Protein 9F5V (pdb70)

Sequence (329 aa):
QKVTFKEETYQLEGKALKVGDKAPDVKLVNGDLQEVNLLKQGVRFQVVSALPSLTGSVCLLQAKHFNEQTGKLPSVSFSVISMDLPFSQGQICGAEGIKDLRILSDFRYKAFGENYGVLLGKGSLQGLLARSVFVLDDKGVVIYKEIVQNILEEPNYEALLKVLKQKVTFKEETYQLEGKALKVGDKAPDVKLVNGDLQEVNLLKQGVRFQVVSALPSLTGSVCLLQAKHFNEQTGKLPSVSFSVISMDLPFSQGQICGAEGIKDLRILSDFRYKAFGENYGVLLGKGSLQGLLARSVFVLDDKGVVIYKEIVQNILEEPNYEALLKVL

Radius of gyration: 20.88 Å; Cα contacts (8 Å, |Δi|>4): 769; chains: 2; bounding box: 43×35×67 Å

Structure (mmCIF, N/CA/C/O backbone):
data_9F5V
#
_entry.id   9F5V
#
_cell.length_a   40.530
_cell.length_b   68.630
_cell.length_c   64.380
_cell.angle_alpha   90.00
_cell.angle_beta   98.96
_cell.angle_gamma   90.00
#
_symmetry.space_group_name_H-M   'P 1 21 1'
#
loop_
_entity.id
_entity.type
_entity.pdbx_description
1 polymer 'Thiol peroxidase'
2 water water
#
loop_
_atom_site.group_PDB
_atom_site.id
_atom_site.type_symbol
_atom_site.label_atom_id
_atom_site.label_alt_id
_atom_site.label_comp_id
_atom_site.label_asym_id
_atom_site.label_entity_id
_atom_site.label_seq_id
_atom_site.pdbx_PDB_ins_code
_atom_site.Cartn_x
_atom_site.Cartn_y
_atom_site.Cartn_z
_atom_site.occupancy
_atom_site.B_iso_or_equiv
_atom_site.auth_seq_id
_atom_site.auth_comp_id
_atom_site.auth_asym_id
_atom_site.auth_atom_id
_atom_site.pdbx_PDB_model_num
ATOM 1 N N . GLN A 1 24 ? 1.049 -11.185 7.439 1.00 66.13 2 GLN A N 1
ATOM 2 C CA . GLN A 1 24 ? 0.794 -9.719 7.284 1.00 65.55 2 GLN A CA 1
ATOM 3 C C . GLN A 1 24 ? 0.325 -9.433 5.853 1.00 64.56 2 GLN A C 1
ATOM 4 O O . GLN A 1 24 ? 0.949 -9.960 4.906 1.00 68.60 2 GLN A O 1
ATOM 10 N N . LYS A 1 25 ? -0.723 -8.615 5.715 1.00 57.58 3 LYS A N 1
ATOM 11 C CA . LYS A 1 25 ? -1.275 -8.165 4.410 1.00 55.68 3 LYS A CA 1
ATOM 12 C C . LYS A 1 25 ? -1.259 -6.632 4.368 1.00 50.04 3 LYS A C 1
ATOM 13 O O . LYS A 1 25 ? -1.811 -6.011 5.295 1.00 59.61 3 LYS A O 1
ATOM 19 N N . VAL A 1 26 ? -0.631 -6.066 3.331 1.00 39.17 4 VAL A N 1
ATOM 20 C CA . VAL A 1 26 ? -0.449 -4.599 3.107 1.00 36.52 4 VAL A CA 1
ATOM 21 C C . VAL A 1 26 ? -1.618 -4.097 2.253 1.00 34.91 4 VAL A C 1
ATOM 22 O O . VAL A 1 26 ? -2.025 -4.825 1.330 1.00 34.78 4 VAL A O 1
ATOM 26 N N . THR A 1 27 ? -2.129 -2.896 2.535 1.00 33.80 5 THR A N 1
ATOM 27 C CA . THR A 1 27 ? -3.266 -2.295 1.791 1.00 37.51 5 THR A CA 1
ATOM 28 C C . THR A 1 27 ? -2.787 -1.088 0.983 1.00 34.55 5 THR A C 1
ATOM 29 O O . THR A 1 27 ? -1.901 -0.352 1.454 1.00 33.35 5 THR A O 1
ATOM 33 N N . PHE A 1 28 ? -3.365 -0.921 -0.202 1.00 34.58 6 PHE A N 1
ATOM 34 C CA . PHE A 1 28 ? -3.212 0.264 -1.076 1.00 34.65 6 PHE A CA 1
ATOM 35 C C . PHE A 1 28 ? -4.598 0.606 -1.624 1.00 33.74 6 PHE A C 1
ATOM 36 O O . PHE A 1 28 ? -5.049 -0.076 -2.564 1.00 32.92 6 PHE A O 1
ATOM 44 N N . LYS A 1 29 ? -5.265 1.590 -1.012 1.00 35.46 7 LYS A N 1
ATOM 45 C CA . LYS A 1 29 ? -6.666 1.974 -1.327 1.00 37.89 7 LYS A CA 1
ATOM 46 C C . LYS A 1 29 ? -7.546 0.722 -1.190 1.00 36.34 7 LYS A C 1
ATOM 47 O O . LYS A 1 29 ? -7.581 0.163 -0.084 1.00 35.71 7 LYS A O 1
ATOM 53 N N . GLU A 1 30 ? -8.194 0.265 -2.268 1.00 35.76 8 GLU A N 1
ATOM 54 C CA . GLU A 1 30 ? -9.159 -0.868 -2.231 1.00 37.55 8 GLU A CA 1
ATOM 55 C C . GLU A 1 30 ? -8.426 -2.211 -2.361 1.00 37.24 8 GLU A C 1
ATOM 56 O O . GLU A 1 30 ? -9.089 -3.253 -2.196 1.00 39.03 8 GLU A O 1
ATOM 62 N N . GLU A 1 31 ? -7.122 -2.198 -2.647 1.00 36.45 9 GLU A N 1
ATOM 63 C CA . GLU A 1 31 ? -6.328 -3.435 -2.864 1.00 36.67 9 GLU A CA 1
ATOM 64 C C . GLU A 1 31 ? -5.709 -3.898 -1.544 1.00 36.22 9 GLU A C 1
ATOM 65 O O . GLU A 1 31 ? -5.206 -3.048 -0.789 1.00 36.88 9 GLU A O 1
ATOM 71 N N . THR A 1 32 ? -5.756 -5.206 -1.293 1.00 37.50 10 THR A N 1
ATOM 72 C CA . THR A 1 32 ? -5.004 -5.895 -0.216 1.00 37.75 10 THR A CA 1
ATOM 73 C C . THR A 1 32 ? -3.978 -6.814 -0.877 1.00 35.20 10 THR A C 1
ATOM 74 O O . THR A 1 32 ? -4.349 -7.511 -1.844 1.00 35.46 10 THR A O 1
ATOM 78 N N . TYR A 1 33 ? -2.744 -6.796 -0.371 1.00 32.09 11 TYR A N 1
ATOM 79 C CA . TYR A 1 33 ? -1.588 -7.541 -0.925 1.00 32.77 11 TYR A CA 1
ATOM 80 C C . TYR A 1 33 ? -1.119 -8.601 0.068 1.00 33.14 11 TYR A C 1
ATOM 81 O O . TYR A 1 33 ? -0.953 -8.290 1.261 1.00 33.93 11 TYR A O 1
ATOM 90 N N . GLN A 1 34 ? -0.944 -9.821 -0.441 1.00 36.42 12 GLN A N 1
ATOM 91 C CA . GLN A 1 34 ? -0.053 -10.864 0.126 1.00 37.82 12 GLN A CA 1
ATOM 92 C C . GLN A 1 34 ? 1.393 -10.385 -0.056 1.00 36.94 12 GLN A C 1
ATOM 93 O O . GLN A 1 34 ? 1.688 -9.800 -1.121 1.00 36.66 12 GLN A O 1
ATOM 99 N N . LEU A 1 35 ? 2.261 -10.607 0.932 1.00 35.39 13 LEU A N 1
ATOM 100 C CA . LEU A 1 35 ? 3.728 -10.423 0.770 1.00 36.55 13 LEU A CA 1
ATOM 101 C C . LEU A 1 35 ? 4.324 -11.750 0.296 1.00 36.16 13 LEU A C 1
ATOM 102 O O . LEU A 1 35 ? 3.982 -12.788 0.881 1.00 38.91 13 LEU A O 1
ATOM 107 N N . GLU A 1 36 ? 5.158 -11.705 -0.743 1.00 36.76 14 GLU A N 1
ATOM 108 C CA . GLU A 1 36 ? 5.827 -12.895 -1.328 1.00 38.58 14 GLU A CA 1
ATOM 109 C C . GLU A 1 36 ? 7.305 -12.872 -0.930 1.00 38.20 14 GLU A C 1
ATOM 110 O O . GLU A 1 36 ? 7.788 -11.810 -0.487 1.00 36.63 14 GLU A O 1
ATOM 116 N N . GLY A 1 37 ? 7.980 -14.014 -1.065 1.00 39.22 15 GLY A N 1
ATOM 117 C CA . GLY A 1 37 ? 9.374 -14.208 -0.631 1.00 39.72 15 GLY A CA 1
ATOM 118 C C . GLY A 1 37 ? 9.432 -14.847 0.743 1.00 41.29 15 GLY A C 1
ATOM 119 O O . GLY A 1 37 ? 8.359 -15.140 1.314 1.00 45.02 15 GLY A O 1
ATOM 120 N N . LYS A 1 38 ? 10.641 -15.059 1.259 1.00 39.94 16 LYS A N 1
ATOM 121 C CA . LYS A 1 38 ? 10.875 -15.746 2.555 1.00 42.93 16 LYS A CA 1
ATOM 122 C C . LYS A 1 38 ? 10.666 -14.734 3.686 1.00 42.80 16 LYS A C 1
ATOM 123 O O . LYS A 1 38 ? 11.297 -13.662 3.643 1.00 43.52 16 LYS A O 1
ATOM 129 N N . ALA A 1 39 ? 9.787 -15.061 4.638 1.00 44.33 17 ALA A N 1
ATOM 130 C CA . ALA A 1 39 ? 9.521 -14.255 5.851 1.00 44.73 17 ALA A CA 1
ATOM 131 C C . ALA A 1 39 ? 10.826 -14.102 6.640 1.00 42.31 17 ALA A C 1
ATOM 132 O O . ALA A 1 39 ? 11.520 -15.113 6.843 1.00 44.56 17 ALA A O 1
ATOM 134 N N . LEU A 1 40 ? 11.159 -12.873 7.032 1.00 39.41 18 LEU A N 1
ATOM 135 C CA . LEU A 1 40 ? 12.348 -12.549 7.863 1.00 42.22 18 LEU A CA 1
ATOM 136 C C . LEU A 1 40 ? 11.848 -11.854 9.131 1.00 43.28 18 LEU A C 1
ATOM 137 O O . LEU A 1 40 ? 11.141 -10.846 8.998 1.00 42.69 18 LEU A O 1
ATOM 142 N N . LYS A 1 41 ? 12.173 -12.394 10.308 1.00 45.09 19 LYS A N 1
ATOM 143 C CA . LYS A 1 41 ? 11.621 -11.925 11.609 1.00 47.74 19 LYS A CA 1
ATOM 144 C C . LYS A 1 41 ? 12.766 -11.412 12.487 1.00 45.39 19 LYS A C 1
ATOM 145 O O . LYS A 1 41 ? 13.931 -11.773 12.223 1.00 40.77 19 LYS A O 1
ATOM 151 N N . VAL A 1 42 ? 12.433 -10.579 13.477 1.00 46.00 20 VAL A N 1
ATOM 152 C CA . VAL A 1 42 ? 13.377 -10.107 14.532 1.00 46.40 20 VAL A CA 1
ATOM 153 C C . VAL A 1 42 ? 14.043 -11.348 15.137 1.00 44.58 20 VAL A C 1
ATOM 154 O O . VAL A 1 42 ? 13.308 -12.269 15.535 1.00 49.48 20 VAL A O 1
ATOM 158 N N . GLY A 1 43 ? 15.380 -11.378 15.161 1.00 44.09 21 GLY A N 1
ATOM 159 C CA . GLY A 1 43 ? 16.176 -12.511 15.674 1.00 46.81 21 GLY A CA 1
ATOM 160 C C . GLY A 1 43 ? 16.822 -13.317 14.558 1.00 47.23 21 GLY A C 1
ATOM 161 O O . GLY A 1 43 ? 17.784 -14.049 14.858 1.00 47.04 21 GLY A O 1
ATOM 162 N N . ASP A 1 44 ? 16.322 -13.198 13.321 1.00 45.51 22 ASP A N 1
ATOM 163 C CA . ASP A 1 44 ? 16.877 -13.901 12.132 1.00 46.58 22 ASP A CA 1
ATOM 164 C C . ASP A 1 44 ? 18.142 -13.185 11.652 1.00 44.29 22 ASP A C 1
ATOM 165 O O . ASP A 1 44 ? 18.172 -11.939 11.690 1.00 42.77 22 ASP A O 1
ATOM 170 N N . LYS A 1 45 ? 19.133 -13.958 11.201 1.00 44.61 23 LYS A N 1
ATOM 171 C CA . LYS A 1 45 ? 20.323 -13.462 10.461 1.00 46.44 23 LYS A CA 1
ATOM 172 C C . LYS A 1 45 ? 19.839 -12.952 9.099 1.00 43.48 23 LYS A C 1
ATOM 173 O O . LYS A 1 45 ? 19.307 -13.767 8.320 1.00 46.55 23 LYS A O 1
ATOM 179 N N . ALA A 1 46 ? 19.979 -11.649 8.841 1.00 39.45 24 ALA A N 1
ATOM 180 C CA . ALA A 1 46 ? 19.593 -11.005 7.566 1.00 37.87 24 ALA A CA 1
ATOM 181 C C . ALA A 1 46 ? 20.511 -11.520 6.462 1.00 38.47 24 ALA A C 1
ATOM 182 O O . ALA A 1 46 ? 21.733 -11.434 6.580 1.00 41.97 24 ALA A O 1
ATOM 184 N N . PRO A 1 47 ? 19.964 -12.093 5.367 1.00 39.57 25 PRO A N 1
ATOM 185 C CA . PRO A 1 47 ? 20.794 -12.584 4.269 1.00 40.17 25 PRO A CA 1
ATOM 186 C C . PRO A 1 47 ? 21.421 -11.431 3.474 1.00 36.80 25 PRO A C 1
ATOM 187 O O . PRO A 1 47 ? 20.752 -10.428 3.259 1.00 32.82 25 PRO A O 1
ATOM 191 N N . ASP A 1 48 ? 22.684 -11.592 3.073 1.00 36.26 26 ASP A N 1
ATOM 192 C CA . ASP A 1 48 ? 23.335 -10.685 2.094 1.00 36.41 26 ASP A CA 1
ATOM 193 C C . ASP A 1 48 ? 22.677 -10.957 0.739 1.00 35.20 26 ASP A C 1
ATOM 194 O O . ASP A 1 48 ? 22.381 -12.134 0.448 1.00 39.10 26 ASP A O 1
ATOM 199 N N . VAL A 1 49 ? 22.394 -9.905 -0.027 1.00 32.79 27 VAL A N 1
ATOM 200 C CA . VAL A 1 49 ? 21.759 -10.009 -1.372 1.00 31.26 27 VAL A CA 1
ATOM 201 C C . VAL A 1 49 ? 22.525 -9.103 -2.337 1.00 31.49 27 VAL A C 1
ATOM 202 O O . VAL A 1 49 ? 23.134 -8.117 -1.868 1.00 28.91 27 VAL A O 1
ATOM 206 N N . LYS A 1 50 ? 22.488 -9.447 -3.627 1.00 31.42 28 LYS A N 1
ATOM 207 C CA . LYS A 1 50 ? 23.075 -8.655 -4.738 1.00 32.30 28 LYS A CA 1
ATOM 208 C C . LYS A 1 50 ? 22.063 -7.590 -5.170 1.00 29.33 28 LYS A C 1
ATOM 209 O O . LYS A 1 50 ? 20.900 -7.944 -5.433 1.00 29.25 28 LYS A O 1
ATOM 215 N N . LEU A 1 51 ? 22.500 -6.332 -5.220 1.00 27.58 29 LEU A N 1
ATOM 216 C CA . LEU A 1 51 ? 21.718 -5.183 -5.744 1.00 26.19 29 LEU A CA 1
ATOM 217 C C . LEU A 1 51 ? 22.592 -4.445 -6.757 1.00 25.49 29 LEU A C 1
ATOM 218 O O . LEU A 1 51 ? 23.783 -4.778 -6.854 1.00 28.49 29 LEU A O 1
ATOM 223 N N . VAL A 1 52 ? 22.013 -3.494 -7.488 1.00 24.74 30 VAL A N 1
ATOM 224 C CA . VAL A 1 52 ? 22.725 -2.688 -8.522 1.00 24.90 30 VAL A CA 1
ATOM 225 C C . VAL A 1 52 ? 22.615 -1.211 -8.130 1.00 24.11 30 VAL A C 1
ATOM 226 O O . VAL A 1 52 ? 21.504 -0.780 -7.787 1.00 24.76 30 VAL A O 1
ATOM 230 N N . ASN A 1 53 ? 23.726 -0.472 -8.169 1.00 25.60 31 ASN A N 1
ATOM 231 C CA . ASN A 1 53 ? 23.773 0.967 -7.786 1.00 26.90 31 ASN A CA 1
ATOM 232 C C . ASN A 1 53 ? 23.734 1.823 -9.060 1.00 27.62 31 ASN A C 1
ATOM 233 O O . ASN A 1 53 ? 23.608 1.245 -10.156 1.00 26.10 31 ASN A O 1
ATOM 238 N N . GLY A 1 54 ? 23.837 3.150 -8.909 1.00 29.67 32 GLY A N 1
ATOM 239 C CA . GLY A 1 54 ? 23.703 4.140 -9.997 1.00 31.54 32 GLY A CA 1
ATOM 240 C C . GLY A 1 54 ? 24.804 4.039 -11.042 1.00 31.24 32 GLY A C 1
ATOM 241 O O . GLY A 1 54 ? 24.608 4.581 -12.146 1.00 34.41 32 GLY A O 1
ATOM 242 N N . ASP A 1 55 ? 25.931 3.398 -10.713 1.00 29.64 33 ASP A N 1
ATOM 243 C CA . ASP A 1 55 ? 27.077 3.173 -11.636 1.00 33.57 33 ASP A CA 1
ATOM 244 C C . ASP A 1 55 ? 26.911 1.828 -12.359 1.00 32.03 33 ASP A C 1
ATOM 245 O O . ASP A 1 55 ? 27.857 1.426 -13.060 1.00 33.90 33 ASP A O 1
ATOM 250 N N . LEU A 1 56 ? 25.755 1.171 -12.198 1.00 31.53 34 LEU A N 1
ATOM 251 C CA . LEU A 1 56 ? 25.446 -0.187 -12.729 1.00 31.73 34 LEU A CA 1
ATOM 252 C C . LEU A 1 56 ? 26.489 -1.185 -12.219 1.00 32.33 34 LEU A C 1
ATOM 253 O O . LEU A 1 56 ? 26.838 -2.129 -12.961 1.00 34.05 34 LEU A O 1
ATOM 258 N N . GLN A 1 57 ? 26.956 -0.969 -10.988 1.00 31.23 35 GLN A N 1
ATOM 259 C CA . GLN A 1 57 ? 27.890 -1.861 -10.260 1.00 32.40 35 GLN A CA 1
ATOM 260 C C . GLN A 1 57 ? 27.052 -2.757 -9.347 1.00 30.91 35 GLN A C 1
ATOM 261 O O . GLN A 1 57 ? 26.153 -2.223 -8.658 1.00 30.75 35 GLN A O 1
ATOM 267 N N . GLU A 1 58 ? 27.311 -4.065 -9.365 1.00 30.59 36 GLU A N 1
ATOM 268 C CA . GLU A 1 58 ? 26.696 -5.022 -8.412 1.00 31.67 36 GLU A CA 1
ATOM 269 C C . GLU A 1 58 ? 27.342 -4.807 -7.043 1.00 32.57 36 GLU A C 1
ATOM 270 O O . GLU A 1 58 ? 28.587 -4.737 -6.973 1.00 33.77 36 GLU A O 1
ATOM 276 N N . VAL A 1 59 ? 26.517 -4.670 -6.006 1.00 31.03 37 VAL A N 1
ATOM 277 C CA . VAL A 1 59 ? 26.978 -4.435 -4.609 1.00 30.99 37 VAL A CA 1
ATOM 278 C C . VAL A 1 59 ? 26.284 -5.445 -3.694 1.00 30.67 37 VAL A C 1
ATOM 279 O O . VAL A 1 59 ? 25.203 -5.959 -4.058 1.00 29.82 37 VAL A O 1
ATOM 283 N N . ASN A 1 60 ? 26.905 -5.713 -2.549 1.00 31.18 38 ASN A N 1
ATOM 284 C CA . ASN A 1 60 ? 26.317 -6.506 -1.444 1.00 32.31 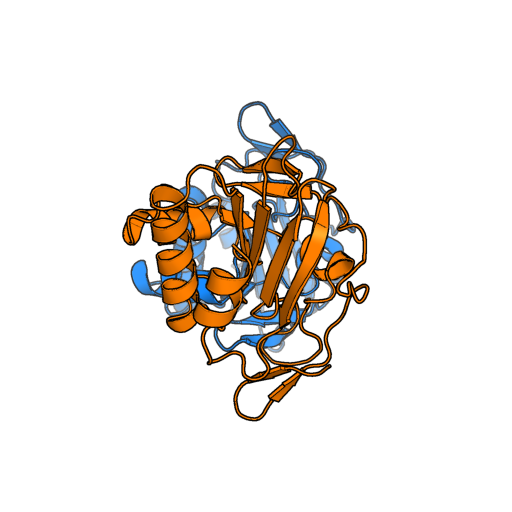38 ASN A CA 1
ATOM 285 C C . ASN A 1 60 ? 25.597 -5.528 -0.512 1.00 31.12 38 ASN A C 1
ATOM 286 O O . ASN A 1 60 ? 26.187 -4.479 -0.191 1.00 30.51 38 ASN A O 1
ATOM 291 N N . LEU A 1 61 ? 24.361 -5.847 -0.126 1.00 30.14 39 LEU A N 1
ATOM 292 C CA . LEU A 1 61 ? 23.534 -5.009 0.779 1.00 30.06 39 LEU A CA 1
ATOM 293 C C . LEU A 1 61 ? 24.274 -4.791 2.107 1.00 30.78 39 LEU A C 1
ATOM 294 O O . LEU A 1 61 ? 24.369 -3.628 2.542 1.00 30.96 39 LEU A O 1
ATOM 299 N N . LEU A 1 62 ? 24.789 -5.861 2.721 1.00 32.15 40 LEU A N 1
ATOM 300 C CA . LEU A 1 62 ? 25.322 -5.817 4.110 1.00 33.86 40 LEU A CA 1
ATOM 301 C C . LEU A 1 62 ? 26.665 -5.075 4.149 1.00 34.18 40 LEU A C 1
ATOM 302 O O . LEU A 1 62 ? 27.478 -5.254 3.226 1.00 32.24 40 LEU A O 1
ATOM 307 N N . LYS A 1 63 ? 26.855 -4.249 5.184 1.00 38.19 41 LYS A N 1
ATOM 308 C CA . LYS A 1 63 ? 28.097 -3.483 5.473 1.00 45.57 41 LYS A CA 1
ATOM 309 C C . LYS A 1 63 ? 28.677 -3.972 6.804 1.00 49.90 41 LYS A C 1
ATOM 310 O O . LYS A 1 63 ? 27.884 -4.170 7.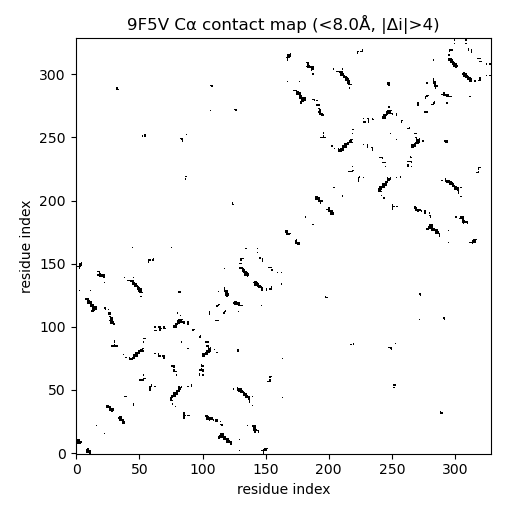746 1.00 49.75 41 LYS A O 1
ATOM 316 N N . GLN A 1 64 ? 30.001 -4.150 6.877 1.00 53.95 42 GLN A N 1
ATOM 317 C CA . GLN A 1 64 ? 30.733 -4.532 8.117 1.00 59.24 42 GLN A CA 1
ATOM 318 C C . GLN A 1 64 ? 31.354 -3.280 8.750 1.00 58.93 42 GLN A C 1
ATOM 319 O O . GLN A 1 64 ? 31.530 -2.277 8.033 1.00 64.64 42 GLN A O 1
ATOM 325 N N . GLY A 1 65 ? 31.666 -3.347 10.048 1.00 60.46 43 GLY A N 1
ATOM 326 C CA . GLY A 1 65 ? 32.290 -2.253 10.819 1.00 63.05 43 GLY A CA 1
ATOM 327 C C . GLY A 1 65 ? 31.313 -1.127 11.119 1.00 62.77 43 GLY A C 1
ATOM 328 O O . GLY A 1 65 ? 31.762 0.034 11.196 1.00 66.12 43 GLY A O 1
ATOM 329 N N . VAL A 1 66 ? 30.028 -1.451 11.296 1.00 57.99 44 VAL A N 1
ATOM 330 C CA . VAL A 1 66 ? 28.940 -0.465 11.572 1.00 53.65 44 VAL A CA 1
ATOM 331 C C . VAL A 1 66 ? 28.032 -1.032 12.673 1.00 51.30 44 VAL A C 1
ATOM 332 O O . VAL A 1 66 ? 27.699 -2.233 12.609 1.00 53.74 44 VAL A O 1
ATOM 336 N N . ARG A 1 67 ? 27.670 -0.197 13.654 1.00 51.20 45 ARG A N 1
ATOM 337 C CA . ARG A 1 67 ? 26.898 -0.587 14.867 1.00 52.24 45 ARG A CA 1
ATOM 338 C C . ARG A 1 67 ? 25.512 -1.087 14.446 1.00 48.41 45 ARG A C 1
ATOM 339 O O . ARG A 1 67 ? 25.107 -2.175 14.902 1.00 49.77 45 ARG A O 1
ATOM 347 N N . PHE A 1 68 ? 24.821 -0.314 13.604 1.00 45.95 46 PHE A N 1
ATOM 348 C CA . PHE A 1 68 ? 23.479 -0.635 13.057 1.00 43.37 46 PHE A CA 1
ATOM 349 C C . PHE A 1 68 ? 23.491 -0.465 11.537 1.00 39.07 46 PHE A C 1
ATOM 350 O O . PHE A 1 68 ? 24.182 0.441 11.035 1.00 38.71 46 PHE A O 1
ATOM 358 N N . GLN A 1 69 ? 22.756 -1.330 10.837 1.00 37.22 47 GLN A N 1
ATOM 359 C CA . GLN A 1 69 ? 22.442 -1.196 9.392 1.00 34.92 47 GLN A CA 1
ATOM 360 C C . GLN A 1 69 ? 20.931 -1.012 9.243 1.00 32.67 47 GLN A C 1
ATOM 361 O O . GLN A 1 69 ? 20.178 -1.913 9.661 1.00 30.92 47 GLN A O 1
ATOM 367 N N . VAL A 1 70 ? 20.513 0.123 8.686 1.00 31.05 48 VAL A N 1
ATOM 368 C CA . VAL A 1 70 ? 19.091 0.412 8.356 1.00 29.99 48 VAL A CA 1
ATOM 369 C C . VAL A 1 70 ? 18.908 0.134 6.866 1.00 29.62 48 VAL A C 1
ATOM 370 O O . VAL A 1 70 ? 19.585 0.791 6.053 1.00 30.68 48 VAL A O 1
ATOM 374 N N . VAL A 1 71 ? 18.049 -0.829 6.538 1.00 29.04 49 VAL A N 1
ATOM 375 C CA . VAL A 1 71 ? 17.667 -1.156 5.138 1.00 29.42 49 VAL A CA 1
ATOM 376 C C . VAL A 1 71 ? 16.169 -0.899 4.990 1.00 28.37 49 VAL A C 1
ATOM 377 O O . VAL A 1 71 ? 15.376 -1.501 5.742 1.00 28.43 49 VAL A O 1
ATOM 381 N N . SER A 1 72 ? 15.816 -0.015 4.059 1.00 27.28 50 SER A N 1
ATOM 382 C CA . SER A 1 72 ? 14.431 0.448 3.818 1.00 26.42 50 SER A CA 1
ATOM 383 C C . SER A 1 72 ? 14.058 0.195 2.359 1.00 24.31 50 SER A C 1
ATOM 384 O O . SER A 1 72 ? 14.886 0.480 1.484 1.00 25.30 50 SER A O 1
ATOM 387 N N . ALA A 1 73 ? 12.849 -0.305 2.117 1.00 24.08 51 ALA A N 1
ATOM 388 C CA . ALA A 1 73 ? 12.320 -0.542 0.759 1.00 23.45 51 ALA A CA 1
ATOM 389 C C . ALA A 1 73 ? 11.062 0.298 0.551 1.00 23.18 51 ALA A C 1
ATOM 390 O O . ALA A 1 73 ? 10.378 0.635 1.532 1.00 23.79 51 ALA A O 1
ATOM 392 N N . LEU A 1 74 ? 10.790 0.633 -0.703 1.00 23.46 52 LEU A N 1
ATOM 393 C CA . LEU A 1 74 ? 9.580 1.387 -1.101 1.00 24.25 52 LEU A CA 1
ATOM 394 C C . LEU A 1 74 ? 9.195 0.945 -2.507 1.00 22.96 52 LEU A C 1
ATOM 395 O O . LEU A 1 74 ? 10.025 0.398 -3.232 1.00 21.32 52 LEU A O 1
ATOM 400 N N . PRO A 1 75 ? 7.907 1.076 -2.886 1.00 23.89 53 PRO A N 1
ATOM 401 C CA . PRO A 1 75 ? 7.447 0.638 -4.202 1.00 24.39 53 PRO A CA 1
ATOM 402 C C . PRO A 1 75 ? 8.059 1.404 -5.391 1.00 24.22 53 PRO A C 1
ATOM 403 O O . PRO A 1 75 ? 8.339 0.761 -6.384 1.00 25.06 53 PRO A O 1
ATOM 407 N N . SER A 1 76 ? 8.255 2.724 -5.288 1.00 24.45 54 SER A N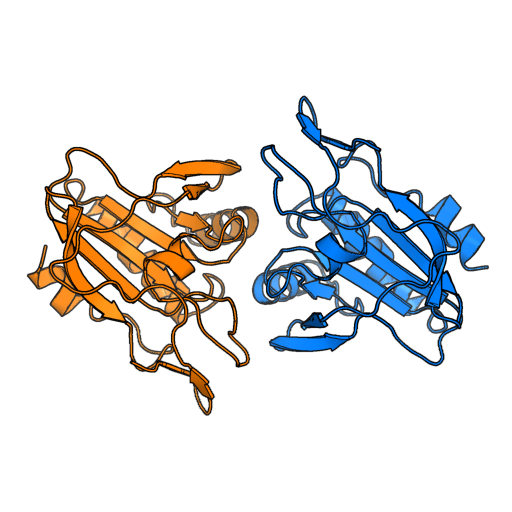 1
ATOM 408 C CA . SER A 1 76 ? 8.878 3.544 -6.363 1.00 25.34 54 SER A CA 1
ATOM 409 C C . SER A 1 76 ? 9.262 4.932 -5.847 1.00 27.07 54 SER A C 1
ATOM 410 O O . SER A 1 76 ? 8.417 5.568 -5.206 1.00 28.62 54 SER A O 1
ATOM 413 N N . LEU A 1 77 ? 10.468 5.392 -6.194 1.00 28.21 55 LEU A N 1
ATOM 414 C CA . LEU A 1 77 ? 10.995 6.746 -5.866 1.00 30.61 55 LEU A CA 1
ATOM 415 C C . LEU A 1 77 ? 10.174 7.839 -6.564 1.00 31.28 55 LEU A C 1
ATOM 416 O O . LEU A 1 77 ? 10.364 9.019 -6.212 1.00 33.39 55 LEU A O 1
ATOM 421 N N . THR A 1 78 ? 9.311 7.476 -7.517 1.00 30.15 56 THR A N 1
ATOM 422 C CA . THR A 1 78 ? 8.421 8.419 -8.247 1.00 33.09 56 THR A CA 1
ATOM 423 C C . THR A 1 78 ? 7.230 8.821 -7.361 1.00 34.47 56 THR A C 1
ATOM 424 O O . THR A 1 78 ? 6.605 9.854 -7.667 1.00 37.84 56 THR A O 1
ATOM 428 N N . GLY A 1 79 ? 6.925 8.050 -6.308 1.00 36.16 57 GLY A N 1
ATOM 429 C CA . GLY A 1 79 ? 5.811 8.325 -5.374 1.00 36.58 57 GLY A CA 1
ATOM 430 C C . GLY A 1 79 ? 6.126 9.462 -4.408 1.00 38.63 57 GLY A C 1
ATOM 431 O O . GLY A 1 79 ? 7.308 9.631 -4.055 1.00 39.07 57 GLY A O 1
ATOM 432 N N . SER A 1 80 ? 5.101 10.206 -3.979 1.00 39.68 58 SER A N 1
ATOM 433 C CA . SER A 1 80 ? 5.209 11.346 -3.027 1.00 42.11 58 SER A CA 1
ATOM 434 C C . SER A 1 80 ? 5.655 10.839 -1.649 1.00 41.24 58 SER A C 1
ATOM 435 O O . SER A 1 80 ? 6.636 11.384 -1.104 1.00 38.63 58 SER A O 1
ATOM 438 N N . VAL A 1 81 ? 4.953 9.836 -1.114 1.00 40.84 59 VAL A N 1
ATOM 439 C CA . VAL A 1 81 ? 5.249 9.202 0.207 1.00 38.99 59 VAL A CA 1
ATOM 440 C C . VAL A 1 81 ? 6.659 8.603 0.138 1.00 37.26 59 VAL A C 1
ATOM 441 O O . VAL A 1 81 ? 7.436 8.780 1.098 1.00 36.13 59 VAL A O 1
ATOM 445 N N . CYS A 1 82 ? 6.963 7.928 -0.972 1.00 36.38 60 CYS A N 1
ATOM 446 C CA . CYS A 1 82 ? 8.271 7.290 -1.271 1.00 36.61 60 CYS A CA 1
ATOM 447 C C . CYS A 1 82 ? 9.401 8.328 -1.229 1.00 35.76 60 CYS A C 1
ATOM 448 O O . CYS A 1 82 ? 10.448 8.031 -0.626 1.00 37.58 60 CYS A O 1
ATOM 451 N N . LEU A 1 83 ? 9.206 9.502 -1.836 1.00 36.88 61 LEU A N 1
ATOM 452 C CA . LEU A 1 83 ? 10.252 10.559 -1.885 1.00 38.33 61 LEU A CA 1
ATOM 453 C C . LEU A 1 83 ? 10.534 11.072 -0.466 1.00 38.07 61 LEU A C 1
ATOM 454 O O . LEU A 1 83 ? 11.727 11.237 -0.140 1.00 42.05 61 LEU A O 1
ATOM 459 N N . LEU A 1 84 ? 9.494 11.301 0.347 1.00 38.39 62 LEU A N 1
ATOM 460 C CA . LEU A 1 84 ? 9.637 11.732 1.769 1.00 39.05 62 LEU A CA 1
ATOM 461 C C . LEU A 1 84 ? 10.503 10.709 2.516 1.00 38.24 62 LEU A C 1
ATOM 462 O O . LEU A 1 84 ? 11.425 11.128 3.243 1.00 41.35 62 LEU A O 1
ATOM 467 N N . GLN A 1 85 ? 10.218 9.418 2.331 1.00 36.18 63 GLN A N 1
ATOM 468 C CA . GLN A 1 85 ? 10.980 8.296 2.943 1.00 36.53 63 GLN A CA 1
ATOM 469 C C . GLN A 1 85 ? 12.458 8.399 2.539 1.00 35.76 63 GLN A C 1
ATOM 470 O O . GLN A 1 85 ? 13.317 8.384 3.443 1.00 38.52 63 GLN A O 1
ATOM 476 N N . ALA A 1 86 ? 12.744 8.500 1.237 1.00 35.65 64 ALA A N 1
ATOM 477 C CA . ALA A 1 86 ? 14.119 8.632 0.696 1.00 36.76 64 ALA A CA 1
ATOM 478 C C . ALA A 1 86 ? 14.779 9.881 1.292 1.00 38.21 64 ALA A C 1
ATOM 479 O O . ALA A 1 86 ? 15.950 9.795 1.712 1.00 38.86 64 ALA A O 1
ATOM 481 N N . LYS A 1 87 ? 14.044 10.996 1.348 1.00 39.15 65 LYS A N 1
ATOM 482 C CA . LYS A 1 87 ? 14.557 12.289 1.875 1.00 41.66 65 LYS A CA 1
ATOM 483 C C . LYS A 1 87 ? 14.844 12.156 3.376 1.00 42.95 65 LYS A C 1
ATOM 484 O O . LYS A 1 87 ? 15.849 12.734 3.820 1.00 45.98 65 LYS A O 1
ATOM 490 N N . HIS A 1 88 ? 14.021 11.415 4.126 1.00 42.84 66 HIS A N 1
ATOM 491 C CA . HIS A 1 88 ? 14.247 11.176 5.578 1.00 44.23 66 HIS A CA 1
ATOM 492 C C . HIS A 1 88 ? 15.584 10.447 5.777 1.00 41.67 66 HIS A C 1
ATOM 493 O O . HIS A 1 88 ? 16.362 10.886 6.634 1.00 41.18 66 HIS A O 1
ATOM 500 N N . PHE A 1 89 ? 15.845 9.384 5.009 1.00 40.43 67 PHE A N 1
ATOM 501 C CA . PHE A 1 89 ? 17.041 8.515 5.180 1.00 40.26 67 PHE A CA 1
ATOM 502 C C . PHE A 1 89 ? 18.284 9.199 4.600 1.00 41.94 67 PHE A C 1
ATOM 503 O O . PHE A 1 89 ? 19.389 8.958 5.127 1.00 44.33 67 PHE A O 1
ATOM 511 N N . ASN A 1 90 ? 18.115 10.035 3.571 1.00 40.89 68 ASN A N 1
ATOM 512 C CA . ASN A 1 90 ? 19.204 10.878 3.013 1.00 42.16 68 ASN A CA 1
ATOM 513 C C . ASN A 1 90 ? 19.746 11.788 4.120 1.00 45.16 68 ASN A C 1
ATOM 514 O O . ASN A 1 90 ? 20.978 11.832 4.305 1.00 46.05 68 ASN A O 1
ATOM 519 N N . GLU A 1 91 ? 18.844 12.471 4.832 1.00 46.89 69 GLU A N 1
ATOM 520 C CA . GLU A 1 91 ? 19.176 13.426 5.924 1.00 51.49 69 GLU A CA 1
ATOM 521 C C . GLU A 1 91 ? 19.830 12.656 7.080 1.00 51.52 69 GLU A C 1
ATOM 522 O O . GLU A 1 91 ? 20.822 13.162 7.631 1.00 52.26 69 GLU A O 1
ATOM 528 N N . GLN A 1 92 ? 19.313 11.468 7.418 1.00 50.92 70 GLN A N 1
ATOM 529 C CA . GLN A 1 92 ? 19.806 10.645 8.558 1.00 53.58 70 GLN A CA 1
ATOM 530 C C . GLN A 1 92 ? 21.213 10.113 8.250 1.00 50.27 70 GLN A C 1
ATOM 531 O O . GLN A 1 92 ? 21.979 9.910 9.213 1.00 51.25 70 GLN A O 1
ATOM 537 N N . THR A 1 93 ? 21.545 9.899 6.971 1.00 47.98 71 THR A N 1
ATOM 538 C CA . THR A 1 93 ? 22.887 9.437 6.516 1.00 47.71 71 THR A CA 1
ATOM 539 C C . THR A 1 93 ? 23.964 10.388 7.055 1.00 50.72 71 THR A C 1
ATOM 540 O O . THR A 1 93 ? 24.979 9.885 7.576 1.00 52.84 71 THR A O 1
ATOM 544 N N . GLY A 1 94 ? 23.745 11.701 6.930 1.00 53.24 72 GLY A N 1
ATOM 545 C CA . GLY A 1 94 ? 24.657 12.751 7.426 1.00 58.92 72 GLY A CA 1
ATOM 546 C C . GLY A 1 94 ? 24.618 12.891 8.942 1.00 63.56 72 GLY A C 1
ATOM 547 O O . GLY A 1 94 ? 25.667 13.230 9.526 1.00 67.97 72 GLY A O 1
ATOM 548 N N . LYS A 1 95 ? 23.457 12.645 9.561 1.00 67.05 73 LYS A N 1
ATOM 549 C CA . LYS A 1 95 ? 23.207 12.872 11.013 1.00 70.16 73 LYS A CA 1
ATOM 550 C C . LYS A 1 95 ? 23.910 11.801 11.863 1.00 72.78 73 LYS A C 1
ATOM 551 O O . LYS A 1 95 ? 24.440 12.172 12.928 1.00 73.90 73 LYS A O 1
ATOM 557 N N . LEU A 1 96 ? 23.905 10.532 11.431 1.00 73.30 74 LEU A N 1
ATOM 558 C CA . LEU A 1 96 ? 24.538 9.396 12.164 1.00 74.97 74 LEU A CA 1
ATOM 559 C C . LEU A 1 96 ? 25.470 8.625 11.229 1.00 73.91 74 LEU A C 1
ATOM 560 O O . LEU A 1 96 ? 25.034 7.708 10.535 1.00 72.98 74 LEU A O 1
ATOM 565 N N . PRO A 1 97 ? 26.779 8.975 11.170 1.00 74.06 75 PRO A N 1
ATOM 566 C CA . PRO A 1 97 ? 27.751 8.227 10.368 1.00 70.35 75 PRO A CA 1
ATOM 567 C C . PRO A 1 97 ? 28.086 6.808 10.865 1.00 65.10 75 PRO A C 1
ATOM 568 O O . PRO A 1 97 ? 28.616 6.045 10.078 1.00 65.09 75 PRO A O 1
ATOM 572 N N . SER A 1 98 ? 27.786 6.488 12.132 1.00 62.61 76 SER A N 1
ATOM 573 C CA . SER A 1 98 ? 28.021 5.159 12.767 1.00 59.66 76 SER A CA 1
ATOM 574 C C . SER A 1 98 ? 26.917 4.167 12.377 1.00 54.39 76 SER A C 1
ATOM 575 O O . SER A 1 98 ? 27.005 2.990 12.787 1.00 54.89 76 SER A O 1
ATOM 578 N N . VAL A 1 99 ? 25.900 4.642 11.656 1.00 47.30 77 VAL A N 1
ATOM 579 C CA . VAL A 1 99 ? 24.745 3.841 11.158 1.00 42.72 77 VAL A CA 1
ATOM 580 C C . VAL A 1 99 ? 24.790 3.862 9.627 1.00 39.07 77 VAL A C 1
ATOM 581 O O . VAL A 1 99 ? 24.974 4.959 9.065 1.00 37.97 77 VAL A O 1
ATOM 585 N N . SER A 1 100 ? 24.655 2.696 8.989 1.00 36.19 78 SER A N 1
ATOM 586 C CA . SER A 1 100 ? 24.505 2.556 7.517 1.00 35.70 78 SER A CA 1
ATOM 587 C C . SER A 1 100 ? 23.021 2.671 7.159 1.00 33.20 78 SER A C 1
ATOM 588 O O . SER A 1 100 ? 22.212 1.965 7.785 1.00 35.79 78 SER A O 1
ATOM 591 N N . PHE A 1 101 ? 22.683 3.547 6.209 1.00 30.83 79 PHE A N 1
ATOM 592 C CA . PHE A 1 101 ? 21.317 3.695 5.646 1.00 30.04 79 PHE A CA 1
ATOM 593 C C . PHE A 1 101 ? 21.338 3.270 4.178 1.00 29.25 79 PHE A C 1
ATOM 594 O O . PHE A 1 101 ? 22.166 3.801 3.412 1.00 28.91 79 PHE A O 1
ATOM 602 N N . SER A 1 102 ? 20.455 2.336 3.817 1.00 27.50 80 SER A N 1
ATOM 603 C CA . SER A 1 102 ? 20.246 1.849 2.430 1.00 26.24 80 SER A CA 1
ATOM 604 C C . SER A 1 102 ? 18.761 1.944 2.084 1.00 25.79 80 SER A C 1
ATOM 605 O O . SER A 1 102 ? 17.925 1.560 2.925 1.00 27.65 80 SER A O 1
ATOM 608 N N . VAL A 1 103 ? 18.440 2.446 0.893 1.00 23.89 81 VAL A N 1
ATOM 609 C CA . VAL A 1 103 ? 17.046 2.449 0.369 1.00 23.97 81 VAL A CA 1
ATOM 610 C C . VAL A 1 103 ? 17.032 1.626 -0.919 1.00 23.29 81 VAL A C 1
ATOM 611 O O . VAL A 1 103 ? 17.930 1.821 -1.760 1.00 23.21 81 VAL A O 1
ATOM 615 N N . ILE A 1 104 ? 16.070 0.710 -1.021 1.00 23.81 82 ILE A N 1
ATOM 616 C CA . ILE A 1 104 ? 15.939 -0.273 -2.133 1.00 22.86 82 ILE A CA 1
ATOM 617 C C . ILE A 1 104 ? 14.585 -0.057 -2.806 1.00 21.76 82 ILE A C 1
ATOM 618 O O . ILE A 1 104 ? 13.576 0.073 -2.099 1.00 20.20 82 ILE A O 1
ATOM 623 N N . SER A 1 105 ? 14.564 -0.054 -4.135 1.00 21.34 83 SER A N 1
ATOM 624 C CA . SER A 1 105 ? 13.315 -0.078 -4.930 1.00 21.61 83 SER A CA 1
ATOM 625 C C . SER A 1 105 ? 13.558 -0.898 -6.192 1.00 20.19 83 SER A C 1
ATOM 626 O O . SER A 1 105 ? 14.731 -1.211 -6.482 1.00 20.42 83 SER A O 1
ATOM 629 N N . MET A 1 106 ? 12.477 -1.209 -6.903 1.00 21.36 84 MET A N 1
ATOM 630 C CA . MET A 1 106 ? 12.512 -1.903 -8.214 1.00 22.43 84 MET A CA 1
ATOM 631 C C . MET A 1 106 ? 12.755 -0.890 -9.341 1.00 20.83 84 MET A C 1
ATOM 632 O O . MET A 1 106 ? 12.900 -1.338 -10.487 1.00 23.92 84 MET A O 1
ATOM 637 N N . ASP A 1 107 ? 12.813 0.414 -9.043 1.00 20.93 85 ASP A N 1
ATOM 638 C CA . ASP A 1 107 ? 13.190 1.448 -10.044 1.00 21.39 85 ASP A CA 1
ATOM 639 C C . ASP A 1 107 ? 14.562 1.070 -10.614 1.00 20.70 85 ASP A C 1
ATOM 640 O O . ASP A 1 107 ? 15.444 0.712 -9.827 1.00 21.37 85 ASP A O 1
ATOM 645 N N . LEU A 1 108 ? 14.749 1.139 -11.931 1.00 22.08 86 LEU A N 1
ATOM 646 C CA . LEU A 1 108 ? 16.099 0.979 -12.534 1.00 23.28 86 LEU A CA 1
ATOM 647 C C . LEU A 1 108 ? 17.035 2.023 -11.929 1.00 23.22 86 LEU A C 1
ATOM 648 O O . LEU A 1 108 ? 16.599 3.129 -11.610 1.00 24.85 86 LEU A O 1
ATOM 653 N N . PRO A 1 109 ? 18.339 1.704 -11.750 1.00 23.98 87 PRO A N 1
ATOM 654 C CA . PRO A 1 109 ? 19.315 2.660 -11.221 1.00 26.55 87 PRO A CA 1
ATOM 655 C C . PRO A 1 109 ? 19.349 4.008 -11.958 1.00 28.17 87 PRO A C 1
ATOM 656 O O . PRO A 1 109 ? 19.654 5.004 -11.331 1.00 30.18 87 PRO A O 1
ATOM 660 N N . PHE A 1 110 ? 19.047 4.004 -13.260 1.00 29.50 88 PHE A N 1
ATOM 661 C CA . PHE A 1 110 ? 18.991 5.216 -14.122 1.00 30.92 88 PHE A CA 1
ATOM 662 C C . PHE A 1 110 ? 18.008 6.236 -13.533 1.00 30.69 88 PHE A C 1
ATOM 663 O O . PHE A 1 110 ? 18.386 7.410 -13.355 1.00 31.95 88 PHE A O 1
ATOM 671 N N . SER A 1 111 ? 16.777 5.804 -13.252 1.00 30.54 89 SER A N 1
ATOM 672 C CA . SER A 1 111 ? 15.681 6.683 -12.765 1.00 31.56 89 SER A CA 1
ATOM 673 C C . SER A 1 111 ? 15.912 7.033 -11.294 1.00 30.66 89 SER A C 1
ATOM 674 O O . SER A 1 111 ? 15.575 8.162 -10.908 1.00 31.05 89 SER A O 1
ATOM 677 N N . GLN A 1 112 ? 16.490 6.111 -10.518 1.00 30.63 90 GLN A N 1
ATOM 678 C CA . GLN A 1 112 ? 16.923 6.372 -9.120 1.00 29.88 90 GLN A CA 1
ATOM 679 C C . GLN A 1 112 ? 17.916 7.541 -9.126 1.00 31.18 90 GLN A C 1
ATOM 680 O O . GLN A 1 112 ? 17.741 8.463 -8.310 1.00 31.05 90 GLN A O 1
ATOM 686 N N . GLY A 1 113 ? 18.906 7.503 -10.024 1.00 31.58 91 GLY A N 1
ATOM 687 C CA . GLY A 1 113 ? 19.929 8.557 -10.167 1.00 33.32 91 GLY A CA 1
ATOM 688 C C . GLY A 1 113 ? 19.305 9.885 -10.559 1.00 35.57 91 GLY A C 1
ATOM 689 O O . GLY A 1 113 ? 19.664 10.913 -9.947 1.00 36.70 91 GLY A O 1
ATOM 690 N N . GLN A 1 114 ? 18.380 9.864 -11.524 1.00 36.82 92 GLN A N 1
ATOM 691 C CA . GLN A 1 114 ? 17.723 11.082 -12.075 1.00 40.17 92 GLN A CA 1
ATOM 692 C C . GLN A 1 114 ? 16.788 11.693 -11.020 1.00 38.55 92 GLN A C 1
ATOM 693 O O . GLN A 1 114 ? 16.826 12.923 -10.854 1.00 37.51 92 GLN A O 1
ATOM 699 N N . ILE A 1 115 ? 15.995 10.880 -10.317 1.00 37.62 93 ILE A N 1
ATOM 700 C CA . ILE A 1 115 ? 15.045 11.375 -9.273 1.00 38.67 93 ILE A CA 1
ATOM 701 C C . ILE A 1 115 ? 15.853 11.992 -8.123 1.00 40.46 93 ILE A C 1
ATOM 702 O O . ILE A 1 115 ? 15.549 13.140 -7.731 1.00 42.88 93 ILE A O 1
ATOM 707 N N . CYS A 1 116 ? 16.854 11.267 -7.616 1.00 41.25 94 CYS A N 1
ATOM 708 C CA . CYS A 1 116 ? 17.756 11.724 -6.525 1.00 43.07 94 CYS A CA 1
ATOM 709 C C . CYS A 1 116 ? 18.477 13.010 -6.950 1.00 44.93 94 CYS A C 1
ATOM 710 O O . CYS A 1 116 ? 18.592 13.928 -6.107 1.00 47.68 94 CYS A O 1
ATOM 713 N N . GLY A 1 117 ? 18.916 13.080 -8.211 1.00 42.00 95 GLY A N 1
ATOM 714 C CA . GLY A 1 117 ? 19.561 14.270 -8.799 1.00 44.80 95 GLY A CA 1
ATOM 715 C C . GLY A 1 117 ? 18.629 15.470 -8.828 1.00 44.64 95 GLY A C 1
ATOM 716 O O . GLY A 1 117 ? 19.086 16.577 -8.485 1.00 50.18 95 GLY A O 1
ATOM 717 N N . ALA A 1 118 ? 17.368 15.263 -9.222 1.00 43.67 96 ALA A N 1
ATOM 718 C CA . ALA A 1 118 ? 16.334 16.315 -9.365 1.00 46.03 96 ALA A CA 1
ATOM 719 C C . ALA A 1 118 ? 15.870 16.805 -7.986 1.00 48.32 96 ALA A C 1
ATOM 720 O O . ALA A 1 118 ? 15.488 17.987 -7.881 1.00 49.41 96 ALA A O 1
ATOM 722 N N . GLU A 1 119 ? 15.909 15.933 -6.970 1.00 46.91 97 GLU A N 1
ATOM 723 C CA . GLU A 1 119 ? 15.272 16.156 -5.643 1.00 47.91 97 GLU A CA 1
ATOM 724 C C . GLU A 1 119 ? 16.327 16.387 -4.551 1.00 48.87 97 GLU A C 1
ATOM 725 O O . GLU A 1 119 ? 15.927 16.474 -3.372 1.00 48.75 97 GLU A O 1
ATOM 731 N N . GLY A 1 120 ? 17.612 16.480 -4.918 1.00 48.98 98 GLY A N 1
ATOM 732 C CA . GLY A 1 120 ? 18.719 16.833 -4.004 1.00 50.65 98 GLY A CA 1
ATOM 733 C C . GLY A 1 120 ? 18.996 15.754 -2.967 1.00 49.14 98 GLY A C 1
ATOM 734 O O . GLY A 1 120 ? 19.250 16.112 -1.799 1.00 52.89 98 GLY A O 1
ATOM 735 N N . ILE A 1 121 ? 18.958 14.483 -3.378 1.00 47.83 99 ILE A N 1
ATOM 736 C CA . ILE A 1 121 ? 19.318 13.292 -2.550 1.00 48.32 99 ILE A CA 1
ATOM 737 C C . ILE A 1 121 ? 20.684 12.789 -3.036 1.00 50.17 99 ILE A C 1
ATOM 738 O O . ILE A 1 121 ? 20.710 11.992 -3.990 1.00 52.67 99 ILE A O 1
ATOM 743 N N . LYS A 1 122 ? 21.775 13.259 -2.423 1.00 51.00 100 LYS A N 1
ATOM 744 C CA . LYS A 1 122 ? 23.163 13.030 -2.915 1.00 54.28 100 LYS A CA 1
ATOM 745 C C . LYS A 1 122 ? 23.986 12.187 -1.931 1.00 51.54 100 LYS A C 1
ATOM 746 O O . LYS A 1 122 ? 25.083 11.755 -2.333 1.00 57.49 100 LYS A O 1
ATOM 752 N N . ASP A 1 123 ? 23.497 11.959 -0.706 1.00 48.60 101 ASP A N 1
ATOM 753 C CA . ASP A 1 123 ? 24.222 11.212 0.360 1.00 47.96 101 ASP A CA 1
ATOM 754 C C . ASP A 1 123 ? 23.719 9.765 0.445 1.00 42.25 101 ASP A C 1
ATOM 755 O O . ASP A 1 123 ? 24.487 8.912 0.923 1.00 44.61 101 ASP A O 1
ATOM 760 N N . LEU A 1 124 ? 22.485 9.502 0.004 1.00 40.84 102 LEU A N 1
ATOM 761 C CA . LEU A 1 124 ? 21.750 8.238 0.285 1.00 36.96 102 LEU A CA 1
ATOM 762 C C . LEU A 1 124 ? 22.300 7.093 -0.575 1.00 35.72 102 LEU A C 1
ATOM 763 O O . LEU A 1 124 ? 22.431 7.276 -1.801 1.00 36.12 102 LEU A O 1
ATOM 768 N N . ARG A 1 125 ? 22.577 5.945 0.049 1.00 32.28 103 ARG A N 1
ATOM 769 C CA . ARG A 1 125 ? 22.895 4.675 -0.656 1.00 30.64 103 ARG A CA 1
ATOM 770 C C . ARG A 1 125 ? 21.591 4.119 -1.242 1.00 28.68 103 ARG A C 1
ATOM 771 O O . ARG A 1 125 ? 20.860 3.403 -0.522 1.00 28.53 103 ARG A O 1
ATOM 779 N N . ILE A 1 126 ? 21.302 4.475 -2.495 1.00 26.75 104 ILE A N 1
ATOM 780 C CA . ILE A 1 126 ? 20.061 4.089 -3.229 1.00 25.83 104 ILE A CA 1
ATOM 781 C C . ILE A 1 126 ? 20.412 2.930 -4.165 1.00 24.17 104 ILE A C 1
ATOM 782 O O . ILE A 1 126 ? 21.310 3.093 -5.009 1.00 25.99 104 ILE A O 1
ATOM 787 N N . LEU A 1 127 ? 19.736 1.794 -4.002 1.00 22.38 105 LEU A N 1
ATOM 788 C CA . LEU A 1 127 ? 20.066 0.539 -4.724 1.00 21.74 105 LEU A CA 1
ATOM 789 C C . LEU A 1 127 ? 18.810 -0.007 -5.401 1.00 20.68 105 LEU A C 1
ATOM 790 O O . LEU A 1 127 ? 17.698 0.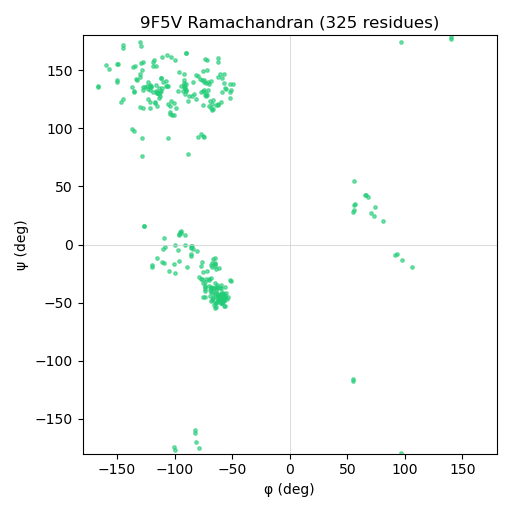222 -4.886 1.00 20.43 105 LEU A O 1
ATOM 795 N N . SER A 1 128 ? 18.999 -0.701 -6.525 1.00 21.79 106 SER A N 1
ATOM 796 C CA . SER A 1 128 ? 17.913 -1.308 -7.326 1.00 20.96 106 SER A CA 1
ATOM 797 C C . SER A 1 128 ? 17.901 -2.827 -7.144 1.00 20.77 106 SER A C 1
ATOM 798 O O . SER A 1 128 ? 18.981 -3.451 -7.221 1.00 22.03 106 SER A O 1
ATOM 801 N N . ASP A 1 129 ? 16.702 -3.382 -6.966 1.00 20.20 107 ASP A N 1
ATOM 802 C CA . ASP A 1 129 ? 16.453 -4.838 -6.817 1.00 21.85 107 ASP A CA 1
ATOM 803 C C . ASP A 1 129 ? 16.053 -5.444 -8.169 1.00 22.51 107 ASP A C 1
ATOM 804 O O . ASP A 1 129 ? 15.680 -6.630 -8.178 1.00 23.42 107 ASP A O 1
ATOM 809 N N . PHE A 1 130 ? 16.154 -4.690 -9.272 1.00 21.85 108 PHE A N 1
ATOM 810 C CA . PHE A 1 130 ? 15.540 -5.058 -10.580 1.00 24.40 108 PHE A CA 1
ATOM 811 C C . PHE A 1 130 ? 16.153 -6.353 -11.133 1.00 24.55 108 PHE A C 1
ATOM 812 O O . PHE A 1 130 ? 15.414 -7.110 -11.776 1.00 26.62 108 PHE A O 1
ATOM 820 N N . ARG A 1 131 ? 17.448 -6.598 -10.921 1.00 25.67 109 ARG A N 1
ATOM 821 C CA . ARG A 1 131 ? 18.198 -7.649 -11.663 1.00 26.19 109 ARG A CA 1
ATOM 822 C C . ARG A 1 131 ? 17.839 -9.042 -11.136 1.00 26.39 109 ARG A C 1
ATOM 823 O O . ARG A 1 131 ? 17.627 -9.937 -11.966 1.00 27.37 109 ARG A O 1
ATOM 831 N N . TYR A 1 132 ? 17.797 -9.228 -9.815 1.00 26.60 110 TYR A N 1
ATOM 832 C CA . TYR A 1 132 ? 17.635 -10.564 -9.181 1.00 28.92 110 TYR A CA 1
ATOM 833 C C . TYR A 1 132 ? 16.368 -10.625 -8.328 1.00 29.48 110 TYR A C 1
ATOM 834 O O . TYR A 1 132 ? 15.962 -11.751 -7.994 1.00 29.27 110 TYR A O 1
ATOM 843 N N . LYS A 1 133 ? 15.794 -9.474 -7.958 1.00 29.39 111 LYS A N 1
ATOM 844 C CA . LYS A 1 133 ? 14.674 -9.391 -6.983 1.00 30.46 111 LYS A CA 1
ATOM 845 C C . LYS A 1 133 ? 15.090 -10.097 -5.684 1.00 29.34 111 LYS A C 1
ATOM 846 O O . LYS A 1 133 ? 14.197 -10.591 -4.968 1.00 29.21 111 LYS A O 1
ATOM 852 N N . ALA A 1 134 ? 16.396 -10.133 -5.391 1.00 28.21 112 ALA A N 1
ATOM 853 C CA . ALA A 1 134 ? 16.987 -10.879 -4.256 1.00 28.62 112 ALA A CA 1
ATOM 854 C C . ALA A 1 134 ? 16.551 -10.244 -2.929 1.00 27.85 112 ALA A C 1
ATOM 855 O O . ALA A 1 134 ? 16.304 -10.998 -1.975 1.00 28.77 112 ALA A O 1
ATOM 857 N N . PHE A 1 135 ? 16.451 -8.912 -2.856 1.00 27.05 113 PHE A N 1
ATOM 858 C CA . PHE A 1 135 ? 16.006 -8.226 -1.616 1.00 27.59 113 PHE A CA 1
ATOM 859 C C . PHE A 1 135 ? 14.550 -8.610 -1.319 1.00 26.90 113 PHE A C 1
ATOM 860 O O . PHE A 1 135 ? 14.273 -9.086 -0.207 1.00 26.75 113 PHE A O 1
ATOM 868 N N . GLY A 1 136 ? 13.652 -8.409 -2.285 1.00 26.66 114 GLY A N 1
ATOM 869 C CA . GLY A 1 136 ? 12.218 -8.726 -2.149 1.00 28.28 114 GLY A CA 1
ATOM 870 C C . GLY A 1 136 ? 12.000 -10.182 -1.773 1.00 29.83 114 GLY A C 1
ATOM 871 O O . GLY A 1 136 ? 11.177 -10.449 -0.869 1.00 32.35 114 GLY A O 1
ATOM 872 N N . GLU A 1 137 ? 12.730 -11.091 -2.425 1.00 29.72 115 GLU A N 1
ATOM 873 C CA . GLU A 1 137 ? 12.604 -12.561 -2.240 1.00 33.45 115 GLU A CA 1
ATOM 874 C C . GLU A 1 137 ? 13.099 -12.970 -0.845 1.00 33.13 115 GLU A C 1
ATOM 875 O O . GLU A 1 137 ? 12.456 -13.840 -0.233 1.00 36.76 115 GLU A O 1
ATOM 881 N N . ASN A 1 138 ? 14.195 -12.381 -0.361 1.00 31.83 116 ASN A N 1
ATOM 882 C CA . ASN A 1 138 ? 14.913 -12.847 0.859 1.00 33.91 116 ASN A CA 1
ATOM 883 C C . ASN A 1 138 ? 14.482 -12.054 2.105 1.00 31.52 116 ASN A C 1
ATOM 884 O O . ASN A 1 138 ? 14.800 -12.516 3.217 1.00 32.82 116 ASN A O 1
ATOM 889 N N . TYR A 1 139 ? 13.801 -10.913 1.946 1.00 29.11 117 TYR A N 1
ATOM 890 C CA . TYR A 1 139 ? 13.301 -10.078 3.073 1.00 27.89 117 TYR A CA 1
ATOM 891 C C . TYR A 1 139 ? 11.769 -10.146 3.152 1.00 28.03 117 TYR A C 1
ATOM 892 O O . TYR A 1 139 ? 11.200 -9.585 4.110 1.00 29.55 117 TYR A O 1
ATOM 901 N N . GLY A 1 140 ? 11.129 -10.841 2.205 1.00 28.58 118 GLY A N 1
ATOM 902 C CA . GLY A 1 140 ? 9.682 -11.134 2.220 1.00 29.82 118 GLY A CA 1
ATOM 903 C C . GLY A 1 140 ? 8.838 -9.881 2.064 1.00 29.19 118 GLY A C 1
ATOM 904 O O . GLY A 1 140 ? 7.822 -9.756 2.778 1.00 29.12 118 GLY A O 1
ATOM 905 N N . VAL A 1 141 ? 9.229 -8.984 1.158 1.00 27.71 119 VAL A N 1
ATOM 906 C CA . VAL A 1 141 ? 8.519 -7.688 0.934 1.00 27.24 119 VAL A CA 1
ATOM 907 C C . VAL A 1 141 ? 8.151 -7.533 -0.548 1.00 26.84 119 VAL A C 1
ATOM 908 O O . VAL A 1 141 ? 7.798 -6.412 -0.956 1.00 28.03 119 VAL A O 1
ATOM 912 N N . LEU A 1 142 ? 8.189 -8.620 -1.323 1.00 27.53 120 LEU A N 1
ATOM 913 C CA . LEU A 1 142 ? 7.675 -8.636 -2.718 1.00 28.39 120 LEU A CA 1
ATOM 914 C C . LEU A 1 142 ? 6.150 -8.522 -2.660 1.00 28.97 120 LEU A C 1
ATOM 915 O O . LEU A 1 142 ? 5.526 -9.373 -2.002 1.00 29.39 120 LEU A O 1
ATOM 920 N N . LEU A 1 143 ? 5.565 -7.522 -3.324 1.00 26.80 121 LEU A N 1
ATOM 921 C CA . LEU A 1 143 ? 4.089 -7.364 -3.364 1.00 27.24 121 LEU A CA 1
ATOM 922 C C . LEU A 1 143 ? 3.511 -8.378 -4.357 1.00 27.97 121 LEU A C 1
ATOM 923 O O . LEU A 1 143 ? 4.049 -8.485 -5.479 1.00 28.92 121 LEU A O 1
ATOM 928 N N . GLY A 1 144 ? 2.476 -9.112 -3.935 1.00 29.67 122 GLY A N 1
ATOM 929 C CA . GLY A 1 144 ? 1.787 -10.127 -4.753 1.00 31.22 122 GLY A CA 1
ATOM 930 C C . GLY A 1 144 ? 0.762 -9.501 -5.683 1.00 32.88 122 GLY A C 1
ATOM 931 O O . GLY A 1 144 ? 0.861 -8.279 -5.949 1.00 30.09 122 GLY A O 1
ATOM 932 N N . LYS A 1 145 ? -0.201 -10.305 -6.144 1.00 33.71 123 LYS A N 1
ATOM 933 C CA . LYS A 1 145 ? -1.185 -9.930 -7.194 1.00 35.47 123 LYS A CA 1
ATOM 934 C C . LYS A 1 145 ? -1.865 -8.603 -6.837 1.00 34.56 123 LYS A C 1
ATOM 935 O O . LYS A 1 145 ? -2.231 -8.406 -5.655 1.00 34.45 123 LYS A O 1
ATOM 941 N N . GLY A 1 146 ? -2.043 -7.748 -7.846 1.00 33.44 124 GLY A N 1
ATOM 942 C CA . GLY A 1 146 ? -2.585 -6.382 -7.728 1.00 32.98 124 GLY A CA 1
ATOM 943 C C . GLY A 1 146 ? -1.831 -5.440 -8.644 1.00 31.89 124 GLY A C 1
ATOM 944 O O . GLY A 1 146 ? -0.889 -5.904 -9.318 1.00 33.88 124 GLY A O 1
ATOM 945 N N . SER A 1 147 ? -2.216 -4.164 -8.671 1.00 32.32 125 SER A N 1
ATOM 946 C CA . SER A 1 147 ? -1.608 -3.124 -9.542 1.00 32.14 125 SER A CA 1
ATOM 947 C C . SER A 1 147 ? -0.106 -2.980 -9.246 1.00 29.31 125 SER A C 1
ATOM 948 O O . SER A 1 147 ? 0.649 -2.737 -10.202 1.00 30.29 125 SER A O 1
ATOM 951 N N . LEU A 1 148 ? 0.318 -3.141 -7.985 1.00 27.59 126 LEU A N 1
ATOM 952 C CA . LEU A 1 148 ? 1.730 -2.942 -7.547 1.00 27.04 126 LEU A CA 1
ATOM 953 C C . LEU A 1 148 ? 2.503 -4.269 -7.531 1.00 25.68 126 LEU A C 1
ATOM 954 O O . LEU A 1 148 ? 3.624 -4.277 -6.990 1.00 25.01 126 LEU A O 1
ATOM 959 N N . GLN A 1 149 ? 1.954 -5.352 -8.089 1.00 26.66 127 GLN A N 1
ATOM 960 C CA . GLN A 1 149 ? 2.629 -6.679 -8.088 1.00 26.98 127 GLN A CA 1
ATOM 961 C C . GLN A 1 149 ? 4.061 -6.517 -8.610 1.00 26.68 127 GLN A C 1
ATOM 962 O O . GLN A 1 149 ? 4.242 -5.854 -9.654 1.00 24.67 127 GLN A O 1
ATOM 968 N N . GLY A 1 150 ? 5.031 -7.104 -7.904 1.00 25.24 128 GLY A N 1
ATOM 969 C CA . GLY A 1 150 ? 6.451 -7.133 -8.307 1.00 25.50 128 GLY A CA 1
ATOM 970 C C . GLY A 1 150 ? 7.242 -5.963 -7.746 1.00 23.71 128 GLY A C 1
ATOM 971 O O . GLY A 1 150 ? 8.469 -5.989 -7.878 1.00 22.97 128 GLY A O 1
ATOM 972 N N . LEU A 1 151 ? 6.577 -4.974 -7.136 1.00 23.30 129 LEU A N 1
ATOM 973 C CA . LEU A 1 151 ? 7.246 -3.844 -6.439 1.00 22.86 129 LEU A CA 1
ATOM 974 C C . LEU A 1 151 ? 7.468 -4.232 -4.976 1.00 23.14 129 LEU A C 1
ATOM 975 O O . LEU A 1 151 ? 6.853 -5.211 -4.519 1.00 23.54 129 LEU A O 1
ATOM 980 N N . LEU A 1 152 ? 8.323 -3.492 -4.271 1.00 22.8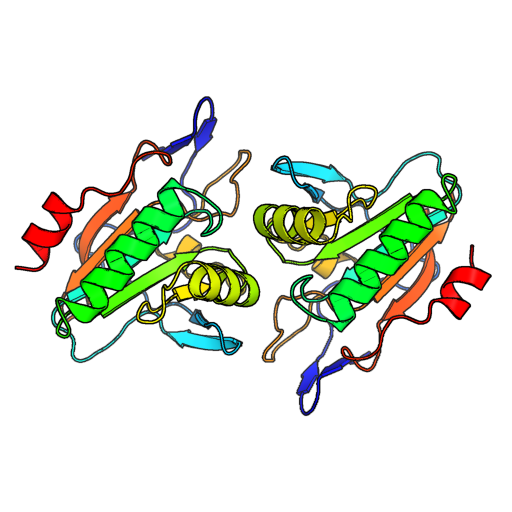2 130 LEU A N 1
ATOM 981 C CA . LEU A 1 152 ? 8.667 -3.782 -2.859 1.00 23.69 130 LEU A CA 1
ATOM 982 C C . LEU A 1 152 ? 7.709 -3.030 -1.933 1.00 24.30 130 LEU A C 1
ATOM 983 O O . LEU A 1 152 ? 7.455 -1.825 -2.168 1.00 22.46 130 LEU A O 1
ATOM 988 N N . ALA A 1 153 ? 7.186 -3.737 -0.929 1.00 25.04 131 ALA A N 1
ATOM 989 C CA . ALA A 1 153 ? 6.354 -3.162 0.150 1.00 25.13 131 ALA A CA 1
ATOM 990 C C . ALA A 1 153 ? 7.173 -2.092 0.873 1.00 24.68 131 ALA A C 1
ATOM 991 O O . ALA A 1 153 ? 8.402 -2.269 1.016 1.00 23.44 131 ALA A O 1
ATOM 993 N N . ARG A 1 154 ? 6.524 -1.008 1.290 1.00 24.91 132 ARG A N 1
ATOM 994 C CA . ARG A 1 154 ? 7.169 0.007 2.151 1.00 25.42 132 ARG A CA 1
ATOM 995 C C . ARG A 1 154 ? 7.542 -0.668 3.471 1.00 24.62 132 ARG A C 1
ATOM 996 O O . ARG A 1 154 ? 6.637 -1.207 4.136 1.00 26.90 132 ARG A O 1
ATOM 1004 N N . SER A 1 155 ? 8.824 -0.663 3.822 1.00 24.67 133 SER A N 1
ATOM 1005 C CA . SER A 1 155 ? 9.353 -1.474 4.945 1.00 24.95 133 SER A CA 1
ATOM 1006 C C . SER A 1 155 ? 10.685 -0.916 5.447 1.00 26.46 133 SER A C 1
ATOM 1007 O O . SER A 1 155 ? 11.399 -0.247 4.662 1.00 26.28 133 SER A O 1
ATOM 1010 N N . VAL A 1 156 ? 10.987 -1.196 6.716 1.00 27.36 134 VAL A N 1
ATOM 1011 C CA . VAL A 1 156 ? 12.270 -0.851 7.390 1.00 29.80 134 VAL A CA 1
ATOM 1012 C C . VAL A 1 156 ? 12.734 -2.070 8.184 1.00 29.70 134 VAL A C 1
ATOM 1013 O O . VAL A 1 156 ? 11.914 -2.653 8.916 1.00 30.40 134 VAL A O 1
ATOM 1017 N N . PHE A 1 157 ? 14.001 -2.435 8.014 1.00 29.55 135 PHE A N 1
ATOM 1018 C CA . PHE A 1 157 ? 14.723 -3.435 8.835 1.00 29.62 135 PHE A CA 1
ATOM 1019 C C . PHE A 1 157 ? 15.933 -2.737 9.455 1.00 31.02 135 PHE A C 1
ATOM 1020 O O . PHE A 1 157 ? 16.585 -1.936 8.758 1.00 30.74 135 PHE A O 1
ATOM 1028 N N . VAL A 1 158 ? 16.199 -3.007 10.732 1.00 31.92 136 VAL A N 1
ATOM 1029 C CA . VAL A 1 158 ? 17.471 -2.622 11.403 1.00 33.72 136 VAL A CA 1
ATOM 1030 C C . VAL A 1 158 ? 18.191 -3.914 11.781 1.00 34.02 136 VAL A C 1
ATOM 1031 O O . VAL A 1 158 ? 17.538 -4.806 12.361 1.00 35.03 136 VAL A O 1
ATOM 1035 N N . LEU A 1 159 ? 19.474 -4.002 11.432 1.00 35.93 137 LEU A N 1
ATOM 1036 C CA . LEU A 1 159 ? 20.373 -5.133 11.774 1.00 38.27 137 LEU A CA 1
ATOM 1037 C C . LEU A 1 159 ? 21.416 -4.623 12.772 1.00 39.38 137 LEU A C 1
ATOM 1038 O O . LEU A 1 159 ? 21.830 -3.460 12.636 1.00 37.79 137 LEU A O 1
ATOM 1043 N N . ASP A 1 160 ? 21.807 -5.456 13.740 1.00 44.45 138 ASP A N 1
ATOM 1044 C CA . ASP A 1 160 ? 22.895 -5.158 14.711 1.00 46.46 138 ASP A CA 1
ATOM 1045 C C . ASP A 1 160 ? 24.242 -5.390 14.012 1.00 48.61 138 ASP A C 1
ATOM 1046 O O . ASP A 1 160 ? 24.231 -5.692 12.802 1.00 46.03 138 ASP A O 1
ATOM 1051 N N . ASP A 1 161 ? 25.353 -5.274 14.748 1.00 52.47 139 ASP A N 1
ATOM 1052 C CA . ASP A 1 161 ? 26.739 -5.380 14.211 1.00 56.79 139 ASP A CA 1
ATOM 1053 C C . ASP A 1 161 ? 27.015 -6.795 13.679 1.00 57.58 139 ASP A C 1
ATOM 1054 O O . ASP A 1 161 ? 28.003 -6.946 12.935 1.00 60.52 139 ASP A O 1
ATOM 1059 N N . LYS A 1 162 ? 26.190 -7.786 14.042 1.00 55.99 140 LYS A N 1
ATOM 1060 C CA . LYS A 1 162 ? 26.344 -9.212 13.635 1.00 57.29 140 LYS A CA 1
ATOM 1061 C C . LYS A 1 162 ? 25.409 -9.549 12.464 1.00 54.41 140 LYS A C 1
ATOM 1062 O O . LYS A 1 162 ? 25.437 -10.711 12.010 1.00 56.35 140 LYS A O 1
ATOM 1068 N N . GLY A 1 163 ? 24.616 -8.581 11.991 1.00 51.73 141 GLY A N 1
ATOM 1069 C CA . GLY A 1 163 ? 23.708 -8.740 10.837 1.00 48.45 141 GLY A CA 1
ATOM 1070 C C . GLY A 1 163 ? 22.405 -9.429 11.212 1.00 43.38 141 GLY A C 1
ATOM 1071 O O . GLY A 1 163 ? 21.733 -9.944 10.302 1.00 45.06 141 GLY A O 1
ATOM 1072 N N . VAL A 1 164 ? 22.050 -9.432 12.501 1.00 41.19 142 VAL A N 1
ATOM 1073 C CA . VAL A 1 164 ? 20.779 -10.016 13.026 1.00 42.09 142 VAL A CA 1
ATOM 1074 C C . VAL A 1 164 ? 19.712 -8.916 13.016 1.00 38.93 142 VAL A C 1
ATOM 1075 O O . VAL A 1 164 ? 20.039 -7.772 13.387 1.00 40.17 142 VAL A O 1
ATOM 1079 N N . VAL A 1 165 ? 18.487 -9.250 12.600 1.00 37.81 143 VAL A N 1
ATOM 1080 C CA . VAL A 1 165 ? 17.335 -8.300 12.561 1.00 38.80 143 VAL A CA 1
ATOM 1081 C C . VAL A 1 165 ? 16.931 -8.005 14.010 1.00 39.79 143 VAL A C 1
ATOM 1082 O O . VAL A 1 165 ? 16.590 -8.962 14.730 1.00 41.86 143 VAL A O 1
ATOM 1086 N N . ILE A 1 166 ? 17.000 -6.736 14.423 1.00 40.41 144 ILE A N 1
ATOM 1087 C CA . ILE A 1 166 ? 16.614 -6.278 15.793 1.00 42.92 144 ILE A CA 1
ATOM 1088 C C . ILE A 1 166 ? 15.342 -5.423 15.715 1.00 40.60 144 ILE A C 1
ATOM 1089 O O . ILE A 1 166 ? 14.726 -5.208 16.766 1.00 39.08 144 ILE A O 1
ATOM 1094 N N . TYR A 1 167 ? 14.959 -4.952 14.525 1.00 39.49 145 TYR A N 1
ATOM 1095 C CA . TYR A 1 167 ? 13.718 -4.163 14.303 1.00 39.38 145 TYR A CA 1
ATOM 1096 C C . TYR A 1 167 ? 13.201 -4.418 12.885 1.00 38.21 145 TYR A C 1
ATOM 1097 O O . TYR A 1 167 ? 14.016 -4.526 11.950 1.00 35.49 145 TYR A O 1
ATOM 1106 N N . LYS A 1 168 ? 11.877 -4.511 12.750 1.00 37.25 146 LYS A N 1
ATOM 1107 C CA . LYS A 1 168 ? 11.173 -4.755 11.466 1.00 36.03 146 LYS A CA 1
ATOM 1108 C C . LYS A 1 168 ? 9.853 -3.982 11.471 1.00 35.61 146 LYS A C 1
ATOM 1109 O O . LYS A 1 168 ? 9.067 -4.159 12.416 1.00 36.65 146 LYS A O 1
ATOM 1115 N N . GLU A 1 169 ? 9.627 -3.148 10.454 1.00 32.65 147 GLU A N 1
ATOM 1116 C CA . GLU A 1 169 ? 8.289 -2.581 10.163 1.00 33.24 147 GLU A CA 1
ATOM 1117 C C . GLU A 1 169 ? 7.971 -2.798 8.687 1.00 32.29 147 GLU A C 1
ATOM 1118 O O . GLU A 1 169 ? 8.719 -2.277 7.840 1.00 34.20 147 GLU A O 1
ATOM 1124 N N . ILE A 1 170 ? 6.905 -3.543 8.402 1.00 31.84 148 ILE A N 1
ATOM 1125 C CA . ILE A 1 170 ? 6.243 -3.535 7.068 1.00 33.36 148 ILE A CA 1
ATOM 1126 C C . ILE A 1 170 ? 4.967 -2.706 7.226 1.00 33.46 148 ILE A C 1
ATOM 1127 O O . ILE A 1 170 ? 4.073 -3.124 7.988 1.00 34.38 148 ILE A O 1
ATOM 1132 N N . VAL A 1 171 ? 4.931 -1.536 6.582 1.00 32.64 149 VAL A N 1
ATOM 1133 C CA . VAL A 1 171 ? 3.886 -0.494 6.798 1.00 34.00 149 VAL A CA 1
ATOM 1134 C C . VAL A 1 171 ? 2.557 -1.049 6.273 1.00 33.48 149 VAL A C 1
ATOM 1135 O O . VAL A 1 171 ? 2.507 -1.407 5.082 1.00 33.69 149 VAL A O 1
ATOM 1139 N N . GLN A 1 172 ? 1.545 -1.138 7.144 1.00 33.75 150 GLN A N 1
ATOM 1140 C CA . GLN A 1 172 ? 0.228 -1.783 6.871 1.00 37.25 150 GLN A CA 1
ATOM 1141 C C . GLN A 1 172 ? -0.447 -1.092 5.681 1.00 34.53 150 GLN A C 1
ATOM 1142 O O . GLN A 1 172 ? -0.911 -1.801 4.769 1.00 36.53 150 GLN A O 1
ATOM 1148 N N . ASN A 1 173 ? -0.520 0.239 5.722 1.00 36.04 151 ASN A N 1
ATOM 1149 C CA . ASN A 1 173 ? -1.068 1.107 4.648 1.00 37.66 151 ASN A CA 1
ATOM 1150 C C . ASN A 1 173 ? 0.119 1.682 3.874 1.00 35.18 151 ASN A C 1
ATOM 1151 O O . ASN A 1 173 ? 0.840 2.510 4.451 1.00 38.65 151 ASN A O 1
ATOM 1156 N N . ILE A 1 174 ? 0.311 1.273 2.620 1.00 31.70 152 ILE A N 1
ATOM 1157 C CA . ILE A 1 174 ? 1.532 1.626 1.835 1.00 34.61 152 ILE A CA 1
ATOM 1158 C C . ILE A 1 174 ? 1.565 3.146 1.596 1.00 34.11 152 ILE A C 1
ATOM 1159 O O . ILE A 1 174 ? 2.648 3.657 1.288 1.00 37.13 152 ILE A O 1
ATOM 1164 N N . LEU A 1 175 ? 0.444 3.854 1.772 1.00 36.09 153 LEU A N 1
ATOM 1165 C CA . LEU A 1 175 ? 0.376 5.334 1.606 1.00 38.99 153 LEU A CA 1
ATOM 1166 C C . LEU A 1 175 ? 0.796 6.052 2.897 1.00 39.61 153 LEU A C 1
ATOM 1167 O O . LEU A 1 175 ? 0.809 7.298 2.885 1.00 42.67 153 LEU A O 1
ATOM 1172 N N . GLU A 1 176 ? 1.123 5.317 3.965 1.00 37.99 154 GLU A N 1
ATOM 1173 C CA . GLU A 1 176 ? 1.668 5.898 5.222 1.00 41.37 154 GLU A CA 1
ATOM 1174 C C . GLU A 1 176 ? 3.197 5.805 5.194 1.00 38.96 154 GLU A C 1
ATOM 1175 O O . GLU A 1 176 ? 3.721 4.854 4.587 1.00 38.06 154 GLU A O 1
ATOM 1181 N N . GLU A 1 177 ? 3.880 6.768 5.819 1.00 40.12 155 GLU A N 1
ATOM 1182 C CA . GLU A 1 177 ? 5.354 6.735 6.014 1.00 39.75 155 GLU A CA 1
ATOM 1183 C C . GLU A 1 177 ? 5.680 5.708 7.093 1.00 38.07 155 GLU A C 1
ATOM 1184 O O . GLU A 1 177 ? 4.815 5.350 7.890 1.00 37.01 155 GLU A O 1
ATOM 1190 N N . PRO A 1 178 ? 6.936 5.210 7.154 1.00 36.85 156 PRO A N 1
ATOM 1191 C CA . PRO A 1 178 ? 7.381 4.376 8.269 1.00 34.83 156 PRO A CA 1
ATOM 1192 C C . PRO A 1 178 ? 7.334 5.131 9.606 1.00 36.02 156 PRO A C 1
ATOM 1193 O O . PRO A 1 178 ? 7.383 6.353 9.602 1.00 37.12 156 PRO A O 1
ATOM 1197 N N . ASN A 1 179 ? 7.247 4.387 10.710 1.00 37.42 157 ASN A N 1
ATOM 1198 C CA . ASN A 1 179 ? 7.305 4.931 12.093 1.00 39.64 157 ASN A CA 1
ATOM 1199 C C . ASN A 1 179 ? 8.763 5.296 12.400 1.00 38.63 157 ASN A C 1
ATOM 1200 O O . ASN A 1 179 ? 9.518 4.409 12.835 1.00 38.20 157 ASN A O 1
ATOM 1205 N N . TYR A 1 180 ? 9.133 6.559 12.167 1.00 41.65 158 TYR A N 1
ATOM 1206 C CA . TYR A 1 180 ? 10.507 7.102 12.350 1.00 43.97 158 TYR A CA 1
ATOM 1207 C C . TYR A 1 180 ? 10.861 7.175 13.840 1.00 44.14 158 TYR A C 1
ATOM 1208 O O . TYR A 1 180 ? 12.038 6.951 14.177 1.00 44.09 158 TYR A O 1
ATOM 1217 N N . GLU A 1 181 ? 9.883 7.491 14.697 1.00 45.73 159 GLU A N 1
ATOM 1218 C CA . GLU A 1 181 ? 10.064 7.593 16.172 1.00 48.59 159 GLU A CA 1
ATOM 1219 C C . GLU A 1 181 ? 10.494 6.228 16.725 1.00 45.99 159 GLU A C 1
ATOM 1220 O O . GLU A 1 181 ? 11.467 6.189 17.505 1.00 45.83 159 GLU A O 1
ATOM 1226 N N . ALA A 1 182 ? 9.804 5.153 16.331 1.00 42.40 160 ALA A N 1
ATOM 1227 C CA . ALA A 1 182 ? 10.143 3.756 16.699 1.00 42.88 160 ALA A CA 1
ATOM 1228 C C . ALA A 1 182 ?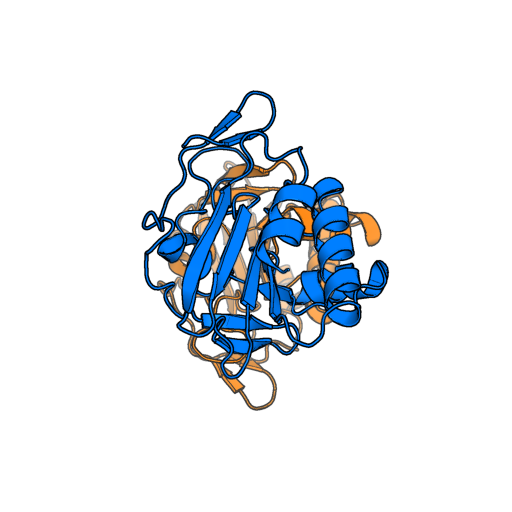 11.579 3.452 16.262 1.00 42.54 160 ALA A C 1
ATOM 1229 O O . ALA A 1 182 ? 12.328 2.843 17.049 1.00 42.52 160 ALA A O 1
ATOM 1231 N N . LEU A 1 183 ? 11.945 3.887 15.054 1.00 46.34 161 LEU A N 1
ATOM 1232 C CA . LEU A 1 183 ? 13.247 3.585 14.401 1.00 49.65 161 LEU A CA 1
ATOM 1233 C C . LEU A 1 183 ? 14.389 4.267 15.163 1.00 52.02 161 LEU A C 1
ATOM 1234 O O . LEU A 1 183 ? 15.396 3.588 15.430 1.00 53.16 161 LEU A O 1
ATOM 1239 N N . LEU A 1 184 ? 14.238 5.556 15.488 1.00 56.21 162 LEU A N 1
ATOM 1240 C CA . LEU A 1 184 ? 15.281 6.373 16.172 1.00 60.52 162 LEU A CA 1
ATOM 1241 C C . LEU A 1 184 ? 15.562 5.800 17.568 1.00 56.87 162 LEU A C 1
ATOM 1242 O O . LEU A 1 184 ? 16.738 5.822 17.978 1.00 53.32 162 LEU A O 1
ATOM 1247 N N . LYS A 1 185 ? 14.531 5.292 18.252 1.00 56.78 163 LYS A N 1
ATOM 1248 C CA . LYS A 1 185 ? 14.635 4.650 19.593 1.00 58.73 163 LYS A CA 1
ATOM 1249 C C . LYS A 1 185 ? 15.571 3.435 19.509 1.00 53.69 163 LYS A C 1
ATOM 1250 O O . LYS A 1 185 ? 16.335 3.216 20.465 1.00 60.46 163 LYS A O 1
ATOM 1256 N N . VAL A 1 186 ? 15.516 2.683 18.404 1.00 53.73 164 VAL A N 1
ATOM 1257 C CA . VAL A 1 186 ? 16.350 1.464 18.162 1.00 55.92 164 VAL A CA 1
ATOM 1258 C C . VAL A 1 186 ? 17.814 1.873 17.934 1.00 54.58 164 VAL A C 1
ATOM 1259 O O . VAL A 1 186 ? 18.701 1.066 18.273 1.0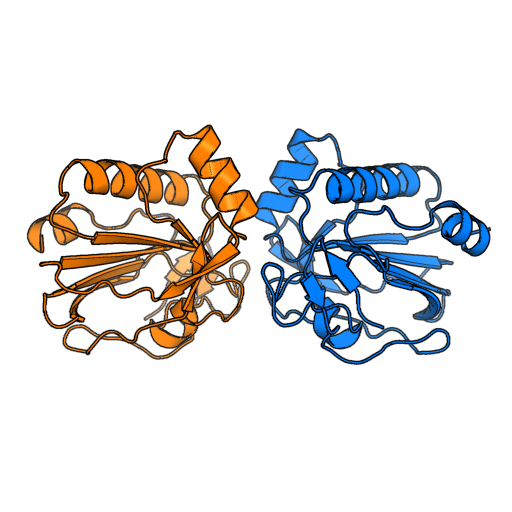0 58.61 164 VAL A O 1
ATOM 1263 N N . LEU A 1 187 ? 18.059 3.070 17.385 1.00 54.28 165 LEU A N 1
ATOM 1264 C CA . LEU A 1 187 ? 19.400 3.512 16.909 1.00 55.73 165 LEU A CA 1
ATOM 1265 C C . LEU A 1 187 ? 20.178 4.200 18.038 1.00 62.51 165 LEU A C 1
ATOM 1266 O O . LEU A 1 187 ? 21.417 4.284 17.920 1.00 66.47 165 LEU A O 1
ATOM 1271 N N . LYS A 1 188 ? 19.491 4.671 19.084 1.00 68.83 166 LYS A N 1
ATOM 1272 C CA . LYS A 1 188 ? 20.129 5.083 20.364 1.00 71.49 166 LYS A CA 1
ATOM 1273 C C . LYS A 1 188 ? 20.492 3.810 21.138 1.00 76.55 166 LYS A C 1
ATOM 1274 O O . LYS A 1 188 ? 21.617 3.319 21.045 1.00 80.42 166 LYS A O 1
ATOM 1281 N N . GLN B 1 24 ? 23.102 -14.370 -31.652 1.00 73.14 2 GLN B N 1
ATOM 1282 C CA . GLN B 1 24 ? 24.162 -13.358 -31.952 1.00 67.85 2 GLN B CA 1
ATOM 1283 C C . GLN B 1 24 ? 24.588 -12.662 -30.653 1.00 63.47 2 GLN B C 1
ATOM 1284 O O . GLN B 1 24 ? 24.049 -13.012 -29.582 1.00 56.44 2 GLN B O 1
ATOM 1290 N N . LYS B 1 25 ? 25.526 -11.716 -30.754 1.00 58.29 3 LYS B N 1
ATOM 1291 C CA . LYS B 1 25 ? 26.050 -10.924 -29.611 1.00 53.68 3 LYS B CA 1
ATOM 1292 C C . LYS B 1 25 ? 25.754 -9.441 -29.844 1.00 46.75 3 LYS B C 1
ATOM 1293 O O . LYS B 1 25 ? 25.566 -9.043 -31.010 1.00 50.85 3 LYS B O 1
ATOM 1299 N N . VAL B 1 26 ? 25.715 -8.669 -28.757 1.00 37.74 4 VAL B N 1
ATOM 1300 C CA . VAL B 1 26 ? 25.514 -7.192 -28.762 1.00 36.19 4 VAL B CA 1
ATOM 1301 C C . VAL B 1 26 ? 26.711 -6.568 -28.040 1.00 33.31 4 VAL B C 1
ATOM 1302 O O . VAL B 1 26 ? 27.159 -7.143 -27.028 1.00 36.20 4 VAL B O 1
ATOM 1306 N N . THR B 1 27 ? 27.223 -5.450 -28.549 1.00 32.91 5 THR B N 1
ATOM 1307 C CA . THR B 1 27 ? 28.393 -4.751 -27.963 1.00 34.74 5 THR B CA 1
ATOM 1308 C C . THR B 1 27 ? 27.917 -3.437 -27.346 1.00 33.17 5 THR B C 1
ATOM 1309 O O . THR B 1 27 ? 27.017 -2.787 -27.921 1.00 32.44 5 THR B O 1
ATOM 1313 N N . PHE B 1 28 ? 28.477 -3.109 -26.185 1.00 32.19 6 PHE B N 1
ATOM 1314 C CA . PHE B 1 28 ? 28.314 -1.814 -25.486 1.00 33.40 6 PHE B CA 1
ATOM 1315 C C . PHE B 1 28 ? 29.693 -1.377 -24.998 1.00 33.00 6 PHE B C 1
ATOM 1316 O O . PHE B 1 28 ? 30.132 -1.888 -23.950 1.00 33.28 6 PHE B O 1
ATOM 1324 N N . LYS B 1 29 ? 30.359 -0.506 -25.764 1.00 35.03 7 LYS B N 1
ATOM 1325 C CA . LYS B 1 29 ? 31.757 -0.064 -25.519 1.00 37.45 7 LYS B CA 1
ATOM 1326 C C . LYS B 1 29 ? 32.643 -1.317 -25.439 1.00 35.47 7 LYS B C 1
ATOM 1327 O O . LYS B 1 29 ? 32.698 -2.044 -26.448 1.00 36.75 7 LYS B O 1
ATOM 1333 N N . GLU B 1 30 ? 33.263 -1.598 -24.287 1.00 34.64 8 GLU B N 1
ATOM 1334 C CA . GLU B 1 30 ? 34.238 -2.713 -24.132 1.00 35.51 8 GLU B CA 1
ATOM 1335 C C . GLU B 1 30 ? 33.514 -4.030 -23.823 1.00 36.00 8 GLU B C 1
ATOM 1336 O O . GLU B 1 30 ? 34.179 -5.080 -23.853 1.00 36.80 8 GLU B O 1
ATOM 1342 N N . GLU B 1 31 ? 32.208 -3.989 -23.545 1.00 36.84 9 GLU B N 1
ATOM 1343 C CA . GLU B 1 31 ? 31.425 -5.187 -23.143 1.00 35.45 9 GLU B CA 1
ATOM 1344 C C . GLU B 1 31 ? 30.802 -5.848 -24.374 1.00 34.88 9 GLU B C 1
ATOM 1345 O O . GLU B 1 31 ? 30.295 -5.126 -25.253 1.00 34.01 9 GLU B O 1
ATOM 1351 N N . THR B 1 32 ? 30.839 -7.180 -24.405 1.00 35.01 10 THR B N 1
ATOM 1352 C CA . THR B 1 32 ? 30.086 -8.044 -25.348 1.00 35.98 10 THR B CA 1
ATOM 1353 C C . THR B 1 32 ? 29.046 -8.824 -24.545 1.00 34.45 10 THR B C 1
ATOM 1354 O O . THR B 1 32 ? 29.413 -9.403 -23.501 1.00 31.48 10 THR B O 1
ATOM 1358 N N . TYR B 1 33 ? 27.801 -8.826 -25.016 1.00 32.36 11 TYR B N 1
ATOM 1359 C CA . TYR B 1 33 ? 26.644 -9.468 -24.350 1.00 34.06 11 TYR B CA 1
ATOM 1360 C C . TYR B 1 33 ? 26.176 -10.659 -25.179 1.00 36.40 11 TYR B C 1
ATOM 1361 O O . TYR B 1 33 ? 26.001 -10.505 -26.401 1.00 35.50 11 TYR B O 1
ATOM 1370 N N . GLN B 1 34 ? 25.973 -11.804 -24.528 1.00 38.63 12 GLN B N 1
ATOM 1371 C CA . GLN B 1 34 ? 25.131 -12.885 -25.094 1.00 41.83 12 GLN B CA 1
ATOM 1372 C C . GLN B 1 34 ? 23.677 -12.513 -24.789 1.00 38.85 12 GLN B C 1
ATOM 1373 O O . GLN B 1 34 ? 23.422 -11.847 -23.750 1.00 37.12 12 GLN B O 1
ATOM 1379 N N . LEU B 1 35 ? 22.774 -12.865 -25.701 1.00 35.24 13 LEU B N 1
ATOM 1380 C CA . LEU B 1 35 ? 21.317 -12.627 -25.566 1.00 37.19 13 LEU B CA 1
ATOM 1381 C C . LEU B 1 35 ? 20.702 -13.856 -24.898 1.00 35.77 13 LEU B C 1
ATOM 1382 O O . LEU B 1 35 ? 21.007 -14.982 -25.340 1.00 37.45 13 LEU B O 1
ATOM 1387 N N . GLU B 1 36 ? 19.912 -13.635 -23.846 1.00 33.71 14 GLU B N 1
ATOM 1388 C CA . GLU B 1 36 ? 19.209 -14.701 -23.087 1.00 35.32 14 GLU B CA 1
ATOM 1389 C C . GLU B 1 36 ? 17.738 -14.704 -23.508 1.00 32.87 14 GLU B C 1
ATOM 1390 O O . GLU B 1 36 ? 17.280 -13.695 -24.082 1.00 30.43 14 GLU B O 1
ATOM 1396 N N . GLY B 1 37 ? 17.037 -15.805 -23.234 1.00 34.05 15 GLY B N 1
ATOM 1397 C CA . GLY B 1 37 ? 15.648 -16.041 -23.669 1.00 36.06 15 GLY B CA 1
ATOM 1398 C C . GLY B 1 37 ? 15.611 -16.870 -24.940 1.00 38.16 15 GLY B C 1
ATOM 1399 O O . GLY B 1 37 ? 16.695 -17.149 -25.494 1.00 39.71 15 GLY B O 1
ATOM 1400 N N . LYS B 1 38 ? 14.410 -17.255 -25.380 1.00 39.09 16 LYS B N 1
ATOM 1401 C CA . LYS B 1 38 ? 14.193 -18.088 -26.593 1.00 42.79 16 LYS B CA 1
ATOM 1402 C C . LYS B 1 38 ? 14.480 -17.242 -27.837 1.00 42.28 16 LYS B C 1
ATOM 1403 O O . LYS B 1 38 ? 13.923 -16.131 -27.929 1.00 40.96 16 LYS B O 1
ATOM 1409 N N . ALA B 1 39 ? 15.313 -17.747 -28.752 1.00 41.32 17 ALA B N 1
ATOM 1410 C CA . ALA B 1 39 ? 15.617 -17.095 -30.047 1.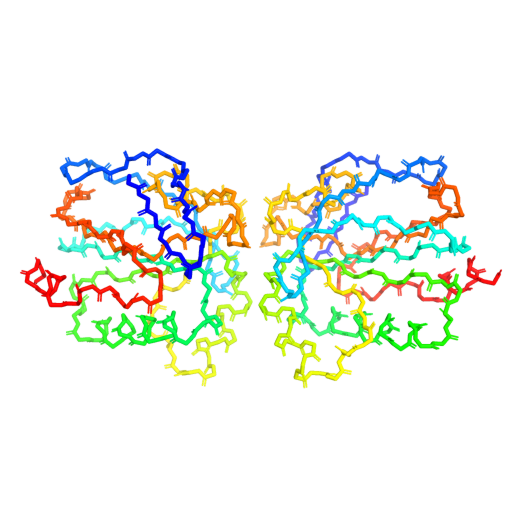00 41.90 17 ALA B CA 1
ATOM 1411 C C . ALA B 1 39 ? 14.357 -17.129 -30.917 1.00 41.11 17 ALA B C 1
ATOM 1412 O O . ALA B 1 39 ? 13.879 -18.234 -31.222 1.00 46.50 17 ALA B O 1
ATOM 1414 N N . LEU B 1 40 ? 13.830 -15.956 -31.268 1.00 39.73 18 LEU B N 1
ATOM 1415 C CA . LEU B 1 40 ? 12.664 -15.793 -32.173 1.00 37.19 18 LEU B CA 1
ATOM 1416 C C . LEU B 1 40 ? 13.189 -15.337 -33.535 1.00 37.32 18 LEU B C 1
ATOM 1417 O O . LEU B 1 40 ? 13.814 -14.271 -33.597 1.00 36.26 18 LEU B O 1
ATOM 1422 N N . LYS B 1 41 ? 12.963 -16.122 -34.586 1.00 39.18 19 LYS B N 1
ATOM 1423 C CA . LYS B 1 41 ? 13.551 -15.838 -35.920 1.00 40.85 19 LYS B CA 1
ATOM 1424 C C . LYS B 1 41 ? 12.443 -15.429 -36.892 1.00 37.88 19 LYS B C 1
ATOM 1425 O O . LYS B 1 41 ? 11.253 -15.678 -36.609 1.00 33.70 19 LYS B O 1
ATOM 1431 N N . VAL B 1 42 ? 12.839 -14.787 -37.988 1.00 37.45 20 VAL B N 1
ATOM 1432 C CA . VAL B 1 42 ? 11.929 -14.416 -39.108 1.00 37.00 20 VAL B CA 1
ATOM 1433 C C . VAL B 1 42 ? 11.241 -15.704 -39.573 1.00 36.39 20 VAL B C 1
ATOM 1434 O O . VAL B 1 42 ? 11.936 -16.732 -39.686 1.00 37.26 20 VAL B O 1
ATOM 1438 N N . GLY B 1 43 ? 9.921 -15.655 -39.769 1.00 36.70 21 GLY B N 1
ATOM 1439 C CA . GLY B 1 43 ? 9.093 -16.808 -40.169 1.00 35.20 21 GLY B CA 1
ATOM 1440 C C . GLY B 1 43 ? 8.405 -17.470 -38.984 1.00 34.29 21 GLY B C 1
ATOM 1441 O O . GLY B 1 43 ? 7.502 -18.286 -39.230 1.00 36.97 21 GLY B O 1
ATOM 1442 N N . ASP B 1 44 ? 8.807 -17.146 -37.748 1.00 32.27 22 ASP B N 1
ATOM 1443 C CA . ASP B 1 44 ? 8.198 -17.706 -36.509 1.00 33.32 22 ASP B CA 1
ATOM 1444 C C . ASP B 1 44 ? 6.951 -16.904 -36.130 1.00 31.96 22 ASP B C 1
ATOM 1445 O O . ASP B 1 44 ? 6.986 -15.655 -36.221 1.00 32.67 22 ASP B O 1
ATOM 1450 N N . LYS B 1 45 ? 5.908 -17.605 -35.686 1.00 33.83 23 LYS B N 1
ATOM 1451 C CA . LYS B 1 45 ? 4.736 -17.019 -34.988 1.00 33.35 23 LYS B CA 1
ATOM 1452 C C . LYS B 1 45 ? 5.246 -16.330 -33.719 1.00 32.81 23 LYS B C 1
ATOM 1453 O O . LYS B 1 45 ? 5.911 -17.003 -32.911 1.00 33.79 23 LYS B O 1
ATOM 1459 N N . ALA B 1 46 ? 4.975 -15.032 -33.571 1.00 30.87 24 ALA B N 1
ATOM 1460 C CA . ALA B 1 46 ? 5.400 -14.223 -32.408 1.00 30.85 24 ALA B CA 1
ATOM 1461 C C . ALA B 1 46 ? 4.554 -14.613 -31.200 1.00 30.50 24 ALA B C 1
ATOM 1462 O O . ALA B 1 46 ? 3.328 -14.638 -31.286 1.00 31.06 24 ALA B O 1
ATOM 1464 N N . PRO B 1 47 ? 5.172 -14.954 -30.046 1.00 32.07 25 PRO B N 1
ATOM 1465 C CA . PRO B 1 47 ? 4.410 -15.292 -28.846 1.00 33.39 25 PRO B CA 1
ATOM 1466 C C . PRO B 1 47 ? 3.798 -14.046 -28.192 1.00 32.37 25 PRO B C 1
ATOM 1467 O O . PRO B 1 47 ? 4.435 -12.997 -28.182 1.00 32.18 25 PRO B O 1
ATOM 1471 N N . ASP B 1 48 ? 2.575 -14.180 -27.680 1.00 30.71 26 ASP B N 1
ATOM 1472 C CA . ASP B 1 48 ? 1.909 -13.115 -26.892 1.00 31.30 26 ASP B CA 1
ATOM 1473 C C . ASP B 1 48 ? 2.552 -13.116 -25.505 1.00 30.30 26 ASP B C 1
ATOM 1474 O O . ASP B 1 48 ? 2.898 -14.200 -25.014 1.00 32.31 26 ASP B O 1
ATOM 1479 N N . VAL B 1 49 ? 2.761 -11.940 -24.922 1.00 29.24 27 VAL B N 1
ATOM 1480 C CA . VAL B 1 49 ? 3.359 -11.809 -23.562 1.00 27.97 27 VAL B CA 1
ATOM 1481 C C . VAL B 1 49 ? 2.568 -10.760 -22.786 1.00 28.46 27 VAL B C 1
ATOM 1482 O O . VAL B 1 49 ? 1.971 -9.860 -23.430 1.00 29.33 27 VAL B O 1
ATOM 1486 N N . LYS B 1 50 ? 2.564 -10.907 -21.459 1.00 27.37 28 LYS B N 1
ATOM 1487 C CA . LYS B 1 50 ? 1.974 -9.948 -20.493 1.00 28.56 28 LYS B CA 1
ATOM 1488 C C . LYS B 1 50 ? 2.995 -8.844 -20.218 1.00 25.59 28 LYS B C 1
ATOM 1489 O O . LYS B 1 50 ? 4.156 -9.168 -19.916 1.00 24.43 28 LYS B O 1
ATOM 1495 N N . LEU B 1 51 ? 2.563 -7.591 -20.335 1.00 24.20 29 LEU B N 1
ATOM 1496 C CA . LEU B 1 51 ? 3.351 -6.388 -19.982 1.00 24.43 29 LEU B CA 1
ATOM 1497 C C . LEU B 1 51 ? 2.476 -5.508 -19.091 1.00 24.54 29 LEU B C 1
ATOM 1498 O O . LEU B 1 51 ? 1.298 -5.853 -18.895 1.00 26.22 29 LEU B O 1
ATOM 1503 N N . VAL B 1 52 ? 3.041 -4.424 -18.567 1.00 23.47 30 VAL B N 1
ATOM 1504 C CA . VAL B 1 52 ? 2.329 -3.470 -17.675 1.00 23.95 30 VAL B CA 1
ATOM 1505 C C . VAL B 1 52 ? 2.425 -2.084 -18.317 1.00 24.05 30 VAL B C 1
ATOM 1506 O O . VAL B 1 52 ? 3.523 -1.722 -18.758 1.00 24.22 30 VAL B O 1
ATOM 1510 N N . ASN B 1 53 ? 1.314 -1.351 -18.372 1.00 25.33 31 ASN B N 1
ATOM 1511 C CA . ASN B 1 53 ? 1.251 -0.007 -19.007 1.00 26.74 31 ASN B CA 1
ATOM 1512 C C . ASN B 1 53 ? 1.310 1.064 -17.909 1.00 29.47 31 ASN B C 1
ATOM 1513 O O . ASN B 1 53 ? 1.508 0.699 -16.726 1.00 27.00 31 ASN B O 1
ATOM 1518 N N . GLY B 1 54 ? 1.140 2.333 -18.298 1.00 30.61 32 GLY B N 1
ATOM 1519 C CA . GLY B 1 54 ? 1.257 3.513 -17.419 1.00 33.57 32 GLY B CA 1
ATOM 1520 C C . GLY B 1 54 ? 0.202 3.549 -16.324 1.00 33.49 32 GLY B C 1
ATOM 1521 O O . GLY B 1 54 ? 0.426 4.253 -15.328 1.00 36.82 32 GLY B O 1
ATOM 1522 N N . ASP B 1 55 ? -0.916 2.835 -16.498 1.00 32.95 33 ASP B N 1
ATOM 1523 C CA . ASP B 1 55 ? -2.036 2.777 -15.520 1.00 35.11 33 ASP B CA 1
ATOM 1524 C C . ASP B 1 55 ? -1.872 1.557 -14.604 1.00 33.71 33 ASP B C 1
ATOM 1525 O O . ASP B 1 55 ? -2.820 1.259 -13.852 1.00 34.52 33 ASP B O 1
ATOM 1530 N N . LEU B 1 56 ? -0.713 0.891 -14.663 1.00 32.59 34 LEU B N 1
ATOM 1531 C CA . LEU B 1 56 ? -0.407 -0.375 -13.939 1.00 33.29 34 LEU B CA 1
ATOM 1532 C C . LEU B 1 56 ? -1.457 -1.435 -14.294 1.00 32.89 34 LEU B C 1
ATOM 1533 O O . LEU B 1 56 ? -1.779 -2.271 -13.433 1.00 34.42 34 LEU B O 1
ATOM 1538 N N . GLN B 1 57 ? -1.944 -1.402 -15.535 1.00 32.45 35 GLN B N 1
ATOM 1539 C CA . GLN B 1 57 ? -2.856 -2.416 -16.117 1.00 34.19 35 GLN B CA 1
ATOM 1540 C C . GLN B 1 57 ? -1.995 -3.455 -16.839 1.00 30.08 35 GLN B C 1
ATOM 1541 O O . GLN B 1 57 ? -1.074 -3.041 -17.570 1.00 27.99 35 GLN B O 1
ATOM 1547 N N . GLU B 1 58 ? -2.247 -4.747 -16.605 1.00 30.00 36 GLU B N 1
ATOM 1548 C CA . GLU B 1 58 ? -1.617 -5.843 -17.384 1.00 30.93 36 GLU B CA 1
ATOM 1549 C C . GLU B 1 58 ? -2.269 -5.870 -18.766 1.00 30.96 36 GLU B C 1
ATOM 1550 O O . GLU B 1 58 ? -3.515 -5.871 -18.836 1.00 34.42 36 GLU B O 1
ATOM 1556 N N . VAL B 1 59 ? -1.448 -5.859 -19.814 1.00 29.60 37 VAL B N 1
ATOM 1557 C CA . VAL B 1 59 ? -1.903 -5.854 -21.233 1.00 30.57 37 VAL B CA 1
ATOM 1558 C C . VAL B 1 59 ? -1.205 -7.006 -21.954 1.00 29.32 37 VAL B C 1
ATOM 1559 O O . VAL B 1 59 ? -0.140 -7.450 -21.482 1.00 29.06 37 VAL B O 1
ATOM 1563 N N . ASN B 1 60 ? -1.802 -7.472 -23.048 1.00 29.43 38 ASN B N 1
ATOM 1564 C CA . ASN B 1 60 ? -1.181 -8.433 -23.990 1.00 30.24 38 ASN B CA 1
ATOM 1565 C C . ASN B 1 60 ? -0.476 -7.620 -25.079 1.00 28.71 38 ASN B C 1
ATOM 1566 O O . ASN B 1 60 ? -1.065 -6.627 -25.561 1.00 28.33 38 ASN B O 1
ATOM 1571 N N . LEU B 1 61 ? 0.750 -8.008 -25.424 1.00 28.04 39 LEU B N 1
ATOM 1572 C CA . LEU B 1 61 ? 1.578 -7.310 -26.438 1.00 27.74 39 LEU B CA 1
ATOM 1573 C C . LEU B 1 61 ? 0.854 -7.297 -27.789 1.00 27.63 39 LEU B C 1
ATOM 1574 O O . LEU B 1 61 ? 0.757 -6.213 -28.384 1.00 27.09 39 LEU B O 1
ATOM 1579 N N . LEU B 1 62 ? 0.373 -8.455 -28.252 1.00 30.19 40 LEU B N 1
ATOM 1580 C CA . LEU B 1 62 ? -0.135 -8.635 -29.638 1.00 30.33 40 LEU B CA 1
ATOM 1581 C C . LEU B 1 62 ? -1.505 -7.964 -29.794 1.00 30.91 40 LEU B C 1
ATOM 1582 O O . LEU B 1 62 ? -2.334 -8.054 -28.867 1.00 30.91 40 LEU B O 1
ATOM 1587 N N . LYS B 1 63 ? -1.712 -7.315 -30.942 1.00 33.63 41 LYS B N 1
ATOM 1588 C CA . LYS B 1 63 ? -2.964 -6.613 -31.323 1.00 38.29 41 LYS B CA 1
ATOM 1589 C C . LYS B 1 63 ? -3.641 -7.387 -32.457 1.00 41.47 41 LYS B C 1
ATOM 1590 O O . LYS B 1 63 ? -2.939 -7.784 -33.407 1.00 43.32 41 LYS B O 1
ATOM 1596 N N . GLN B 1 64 ? -4.956 -7.580 -32.330 1.00 45.85 42 GLN B N 1
ATOM 1597 C CA . GLN B 1 64 ? -5.851 -8.262 -33.301 1.00 53.48 42 GLN B CA 1
ATOM 1598 C C . GLN B 1 64 ? -6.190 -7.293 -34.441 1.00 54.35 42 GLN B C 1
ATOM 1599 O O . GLN B 1 64 ? -6.324 -6.084 -34.166 1.00 53.19 42 GLN B O 1
ATOM 1605 N N . GLY B 1 65 ? -6.319 -7.811 -35.665 1.00 55.19 43 GLY B N 1
ATOM 1606 C CA . GLY B 1 65 ? -6.844 -7.082 -36.836 1.00 56.76 43 GLY B CA 1
ATOM 1607 C C . GLY B 1 65 ? -6.090 -5.793 -37.114 1.00 55.29 43 GLY B C 1
ATOM 1608 O O . GLY B 1 65 ? -6.743 -4.733 -37.182 1.00 59.97 43 GLY B O 1
ATOM 1609 N N . VAL B 1 66 ? -4.764 -5.875 -37.258 1.00 50.06 44 VAL B N 1
ATOM 1610 C CA . VAL B 1 66 ? -3.901 -4.771 -37.775 1.00 48.47 44 VAL B CA 1
ATOM 1611 C C . VAL B 1 66 ? -2.968 -5.365 -38.838 1.00 46.26 44 VAL B C 1
ATOM 1612 O O . VAL B 1 66 ? -2.529 -6.516 -38.659 1.00 46.57 44 VAL B O 1
ATOM 1616 N N . ARG B 1 67 ? -2.709 -4.621 -39.918 1.00 45.30 45 ARG B N 1
ATOM 1617 C CA . ARG B 1 67 ? -1.927 -5.093 -41.094 1.00 45.69 45 ARG B CA 1
ATOM 1618 C C . ARG B 1 67 ? -0.518 -5.482 -40.632 1.00 37.74 45 ARG B C 1
ATOM 1619 O O . ARG B 1 67 ? -0.055 -6.582 -40.985 1.00 37.13 45 ARG B O 1
ATOM 1627 N N . PHE B 1 68 ? 0.125 -4.605 -39.862 1.00 35.24 46 PHE B N 1
ATOM 1628 C CA . PHE B 1 68 ? 1.497 -4.791 -39.324 1.00 33.38 46 PHE B CA 1
ATOM 1629 C C . PHE B 1 68 ? 1.520 -4.431 -37.839 1.00 30.79 46 PHE B C 1
ATOM 1630 O O . PHE B 1 68 ? 0.843 -3.471 -37.437 1.00 32.64 46 PHE B O 1
ATOM 1638 N N . GLN B 1 69 ? 2.287 -5.188 -37.057 1.00 30.05 47 GLN B N 1
ATOM 1639 C CA . GLN B 1 69 ? 2.625 -4.851 -35.652 1.00 29.29 47 GLN B CA 1
ATOM 1640 C C . GLN B 1 69 ? 4.136 -4.645 -35.560 1.00 28.23 47 GLN B C 1
ATOM 1641 O O . GLN B 1 69 ? 4.889 -5.564 -35.928 1.00 27.64 47 GLN B O 1
ATOM 1647 N N . VAL B 1 70 ? 4.553 -3.470 -35.098 1.00 26.12 48 VAL B N 1
ATOM 1648 C CA . VAL B 1 70 ? 5.983 -3.144 -34.854 1.00 25.89 48 VAL B CA 1
ATOM 1649 C C . VAL B 1 70 ? 6.191 -3.168 -33.343 1.00 25.82 48 VAL B C 1
ATOM 1650 O O . VAL B 1 70 ? 5.477 -2.433 -32.634 1.00 28.75 48 VAL B O 1
ATOM 1654 N N . VAL B 1 71 ? 7.100 -4.023 -32.879 1.00 24.97 49 VAL B N 1
ATOM 1655 C CA . VAL B 1 71 ? 7.462 -4.150 -31.440 1.00 25.89 49 VAL B CA 1
ATOM 1656 C C . VAL B 1 71 ? 8.956 -3.870 -31.316 1.00 25.96 49 VAL B C 1
ATOM 1657 O O . VAL B 1 71 ? 9.764 -4.584 -31.943 1.00 28.25 49 VAL B O 1
ATOM 1661 N N . SER B 1 72 ? 9.296 -2.820 -30.576 1.00 26.22 50 SER B N 1
ATOM 1662 C CA . SER B 1 72 ? 10.688 -2.346 -30.399 1.00 26.92 50 SER B CA 1
ATOM 1663 C C . SER B 1 72 ? 11.042 -2.361 -28.914 1.00 25.41 50 SER B C 1
ATOM 1664 O O . SER B 1 72 ? 10.214 -1.902 -28.115 1.00 26.38 50 SER B O 1
ATOM 1667 N N . ALA B 1 73 ? 12.231 -2.856 -28.572 1.00 23.83 51 ALA B N 1
ATOM 1668 C CA . ALA B 1 73 ? 12.747 -2.858 -27.188 1.00 22.90 51 ALA B CA 1
ATOM 1669 C C . ALA B 1 73 ? 13.992 -1.976 -27.112 1.00 22.55 51 ALA B C 1
ATOM 1670 O O . ALA B 1 73 ? 14.670 -1.787 -28.136 1.00 23.28 51 ALA B O 1
ATOM 1672 N N . LEU B 1 74 ? 14.266 -1.440 -25.926 1.00 22.45 52 LEU B N 1
ATOM 1673 C CA . LEU B 1 74 ? 15.491 -0.652 -25.655 1.00 23.41 52 LEU B CA 1
ATOM 1674 C C . LEU B 1 74 ? 15.866 -0.828 -24.189 1.00 22.30 52 LEU B C 1
ATOM 1675 O O . LEU B 1 74 ? 15.019 -1.188 -23.372 1.00 21.03 52 LEU B O 1
ATOM 1680 N N . PRO B 1 75 ? 17.158 -0.640 -23.840 1.00 24.10 53 PRO B N 1
ATOM 1681 C CA . PRO B 1 75 ? 17.626 -0.842 -22.469 1.00 23.93 53 PRO B CA 1
ATOM 1682 C C . PRO B 1 75 ? 17.009 0.109 -21.427 1.00 23.26 53 PRO B C 1
ATOM 1683 O O . PRO B 1 75 ? 16.696 -0.376 -20.363 1.00 23.55 53 PRO B O 1
ATOM 1687 N N . SER B 1 76 ? 16.846 1.403 -21.728 1.00 23.73 54 SER B N 1
ATOM 1688 C CA . SER B 1 76 ? 16.193 2.380 -20.812 1.00 24.78 54 SER B CA 1
ATOM 1689 C C . SER B 1 76 ? 15.852 3.684 -21.541 1.00 27.39 54 SER B C 1
ATOM 1690 O O . SER B 1 76 ? 16.726 4.198 -22.258 1.00 30.57 54 SER B O 1
ATOM 1693 N N . LEU B 1 77 ? 14.652 4.227 -21.297 1.00 27.14 55 LEU B N 1
ATOM 1694 C CA . LEU B 1 77 ? 14.162 5.509 -21.880 1.00 28.16 55 LEU B CA 1
ATOM 1695 C C . LEU B 1 77 ? 14.989 6.690 -21.354 1.00 30.07 55 LEU B C 1
ATOM 1696 O O . LEU B 1 77 ? 14.845 7.792 -21.917 1.00 31.58 55 LEU B O 1
ATOM 1701 N N . THR B 1 78 ? 15.802 6.483 -20.312 1.00 30.45 56 THR B N 1
ATOM 1702 C CA . THR B 1 78 ? 16.703 7.516 -19.730 1.00 32.90 56 THR B CA 1
ATOM 1703 C C . THR B 1 78 ? 17.879 7.792 -20.681 1.00 33.09 56 THR B C 1
ATOM 1704 O O . THR B 1 78 ? 18.465 8.876 -20.573 1.00 34.24 56 THR B O 1
ATOM 1708 N N . GLY B 1 79 ? 18.217 6.845 -21.564 1.00 33.77 57 GLY B N 1
ATOM 1709 C CA . GLY B 1 79 ? 19.315 6.981 -22.540 1.00 35.64 57 GLY B CA 1
ATOM 1710 C C . GLY B 1 79 ? 18.973 7.967 -23.649 1.00 36.70 57 GLY B C 1
ATOM 1711 O O . GLY B 1 79 ? 17.774 8.099 -23.988 1.00 34.72 57 GLY B O 1
ATOM 1712 N N . SER B 1 80 ? 19.985 8.637 -24.206 1.00 36.71 58 SER B N 1
ATOM 1713 C CA . SER B 1 80 ? 19.830 9.613 -25.317 1.00 38.29 58 SER B CA 1
ATOM 1714 C C . SER B 1 80 ? 19.407 8.876 -26.594 1.00 37.23 58 SER B C 1
ATOM 1715 O O . SER B 1 80 ? 18.436 9.323 -27.229 1.00 35.50 58 SER B O 1
ATOM 1718 N N . VAL B 1 81 ? 20.097 7.783 -26.941 1.00 35.81 59 VAL B N 1
ATOM 1719 C CA . VAL B 1 81 ? 19.787 6.941 -28.139 1.00 35.26 59 VAL B CA 1
ATOM 1720 C C . VAL B 1 81 ? 18.371 6.378 -27.971 1.00 32.63 59 VAL B C 1
ATOM 1721 O O . VAL B 1 81 ? 17.590 6.403 -28.945 1.00 32.60 59 VAL B O 1
ATOM 1725 N N . CYS B 1 82 ? 18.071 5.877 -26.771 1.00 30.71 60 CYS B N 1
ATOM 1726 C CA . CYS B 1 82 ? 16.759 5.299 -26.386 1.00 30.87 60 CYS B CA 1
ATOM 1727 C C . CYS B 1 82 ? 15.642 6.331 -26.594 1.00 30.00 60 CYS B C 1
ATOM 1728 O O . CYS B 1 82 ? 14.590 5.955 -27.138 1.00 29.22 60 CYS B O 1
ATOM 1731 N N . LEU B 1 83 ? 15.861 7.591 -26.207 1.00 31.14 61 LEU B N 1
ATOM 1732 C CA . LEU B 1 83 ? 14.825 8.650 -26.331 1.00 32.01 61 LEU B CA 1
ATOM 1733 C C . LEU B 1 83 ? 14.554 8.949 -27.811 1.00 32.45 61 LEU B C 1
ATOM 1734 O O . LEU B 1 83 ? 13.368 9.128 -28.165 1.00 33.04 61 LEU B O 1
ATOM 1739 N N . LEU B 1 84 ? 15.600 9.003 -28.639 1.00 31.71 62 LEU B N 1
ATOM 1740 C CA . LEU B 1 84 ? 15.474 9.214 -30.109 1.00 34.12 62 LEU B CA 1
ATOM 1741 C C . LEU B 1 84 ? 14.604 8.099 -30.705 1.00 31.38 62 LEU B C 1
ATOM 1742 O O . LEU B 1 84 ? 13.734 8.411 -31.530 1.00 31.13 62 LEU B O 1
ATOM 1747 N N . GLN B 1 85 ? 14.818 6.851 -30.279 1.00 30.78 63 GLN B N 1
ATOM 1748 C CA . GLN B 1 85 ? 14.051 5.664 -30.742 1.00 30.81 63 GLN B CA 1
ATOM 1749 C C . GLN B 1 85 ? 12.573 5.830 -30.364 1.00 30.34 63 GLN B C 1
ATOM 1750 O O . GLN B 1 85 ? 11.711 5.624 -31.239 1.00 30.71 63 GLN B O 1
ATOM 1756 N N . ALA B 1 86 ? 12.289 6.199 -29.111 1.00 28.61 64 ALA B N 1
ATOM 1757 C CA . ALA B 1 86 ? 10.913 6.431 -28.613 1.00 28.54 64 ALA B CA 1
ATOM 1758 C C . ALA B 1 86 ? 10.262 7.563 -29.420 1.00 30.40 64 ALA B C 1
ATOM 1759 O O . ALA B 1 86 ? 9.091 7.411 -29.808 1.00 32.43 64 ALA B O 1
ATOM 1761 N N . LYS B 1 87 ? 10.995 8.656 -29.650 1.00 32.70 65 LYS B N 1
ATOM 1762 C CA . LYS B 1 87 ? 10.508 9.841 -30.412 1.00 34.17 65 LYS B CA 1
ATOM 1763 C C . LYS B 1 87 ? 10.165 9.424 -31.846 1.00 34.47 65 LYS B C 1
ATOM 1764 O O . LYS B 1 87 ? 9.115 9.862 -32.352 1.00 35.21 65 LYS B O 1
ATOM 1770 N N . HIS B 1 88 ? 11.015 8.609 -32.476 1.00 34.30 66 HIS B N 1
ATOM 1771 C CA . HIS B 1 88 ? 10.788 8.103 -33.854 1.00 36.23 66 HIS B CA 1
ATOM 1772 C C . HIS B 1 88 ? 9.466 7.329 -33.894 1.00 34.84 66 HIS B C 1
ATOM 1773 O O . HIS B 1 88 ? 8.651 7.609 -34.778 1.00 36.04 66 HIS B O 1
ATOM 1780 N N . PHE B 1 89 ? 9.256 6.398 -32.961 1.00 34.80 67 PHE B N 1
ATOM 1781 C CA . PHE B 1 89 ? 8.068 5.503 -32.952 1.00 34.02 67 PHE B CA 1
ATOM 1782 C C . PHE B 1 89 ? 6.827 6.271 -32.482 1.00 34.13 67 PHE B C 1
ATOM 1783 O O . PHE B 1 89 ? 5.707 5.867 -32.844 1.00 35.34 67 PHE B O 1
ATOM 1791 N N . ASN B 1 90 ? 7.009 7.356 -31.726 1.00 33.86 68 ASN B N 1
ATOM 1792 C CA . ASN B 1 90 ? 5.895 8.269 -31.359 1.00 35.55 68 ASN B CA 1
ATOM 1793 C C . ASN B 1 90 ? 5.385 8.961 -32.629 1.00 37.50 68 ASN B C 1
ATOM 1794 O O . ASN B 1 90 ? 4.151 9.034 -32.805 1.00 36.91 68 ASN B O 1
ATOM 1799 N N . GLU B 1 91 ? 6.298 9.442 -33.480 1.00 38.22 69 GLU B N 1
ATOM 1800 C CA . GLU B 1 91 ? 5.953 10.201 -34.711 1.00 40.80 69 GLU B CA 1
ATOM 1801 C C . GLU B 1 91 ? 5.385 9.219 -35.747 1.00 40.23 69 GLU B C 1
ATOM 1802 O O . GLU B 1 91 ? 4.409 9.578 -36.424 1.00 40.31 69 GLU B O 1
ATOM 1808 N N . GLN B 1 92 ? 5.936 8.005 -35.834 1.00 38.13 70 GLN B N 1
ATOM 1809 C CA . GLN B 1 92 ? 5.433 6.943 -36.747 1.00 40.79 70 GLN B CA 1
ATOM 1810 C C . GLN B 1 92 ? 4.001 6.550 -36.351 1.00 42.22 70 GLN B C 1
ATOM 1811 O O . GLN B 1 92 ? 3.204 6.299 -37.269 1.00 41.96 70 GLN B O 1
ATOM 1817 N N . THR B 1 93 ? 3.671 6.511 -35.051 1.00 41.45 71 THR B N 1
ATOM 1818 C CA . THR B 1 93 ? 2.310 6.151 -34.557 1.00 42.59 71 THR B CA 1
ATOM 1819 C C . THR B 1 93 ? 1.281 7.091 -35.193 1.00 46.12 71 THR B C 1
ATOM 1820 O O . THR B 1 93 ? 0.231 6.590 -35.646 1.00 46.25 71 THR B O 1
ATOM 1824 N N . GLY B 1 94 ? 1.577 8.394 -35.215 1.00 48.90 72 GLY B N 1
ATOM 1825 C CA . GLY B 1 94 ? 0.736 9.432 -35.842 1.00 53.04 72 GLY B CA 1
ATOM 1826 C C . GLY B 1 94 ? 0.734 9.325 -37.359 1.00 54.64 72 GLY B C 1
ATOM 1827 O O . GLY B 1 94 ? -0.339 9.527 -37.959 1.00 60.46 72 GLY B O 1
ATOM 1828 N N . LYS B 1 95 ? 1.889 9.012 -37.959 1.00 56.99 73 LYS B N 1
ATOM 1829 C CA . LYS B 1 95 ? 2.093 8.982 -39.435 1.00 59.78 73 LYS B CA 1
ATOM 1830 C C . LYS B 1 95 ? 1.404 7.757 -40.055 1.00 56.91 73 LYS B C 1
ATOM 1831 O O . LYS B 1 95 ? 0.902 7.894 -41.182 1.00 60.80 73 LYS B O 1
ATOM 1837 N N . LEU B 1 96 ? 1.391 6.608 -39.365 1.00 55.98 74 LEU B N 1
ATOM 1838 C CA . LEU B 1 96 ? 0.856 5.323 -39.901 1.00 54.02 74 LEU B CA 1
ATOM 1839 C C . LEU B 1 96 ? -0.155 4.726 -38.923 1.00 54.32 74 LEU B C 1
ATOM 1840 O O . LEU B 1 96 ? 0.155 3.767 -38.215 1.00 46.35 74 LEU B O 1
ATOM 1845 N N . PRO B 1 97 ? -1.395 5.270 -38.858 1.00 54.03 75 PRO B N 1
ATOM 1846 C CA . PRO B 1 97 ? -2.437 4.736 -37.975 1.00 54.34 75 PRO B CA 1
ATOM 1847 C C . PRO B 1 97 ? -2.870 3.285 -38.258 1.00 51.79 75 PRO B C 1
ATOM 1848 O O . PRO B 1 97 ? -3.425 2.678 -37.360 1.00 51.31 75 PRO B O 1
ATOM 1852 N N . SER B 1 98 ? -2.615 2.764 -39.466 1.00 51.20 76 SER B N 1
ATOM 1853 C CA . SER B 1 98 ? -2.930 1.366 -39.876 1.00 50.95 76 SER B CA 1
ATOM 1854 C C . SER B 1 98 ? -1.923 0.374 -39.277 1.00 48.62 76 SER B C 1
ATOM 1855 O O . SER B 1 98 ? -2.202 -0.839 -39.328 1.00 52.40 76 SER B O 1
ATOM 1858 N N . VAL B 1 99 ? -0.783 0.858 -38.773 1.00 44.02 77 VAL B N 1
ATOM 1859 C CA . VAL B 1 99 ? 0.284 0.016 -38.155 1.00 39.18 77 VAL B CA 1
ATOM 1860 C C . VAL B 1 99 ? 0.263 0.248 -36.641 1.00 36.52 77 VAL B C 1
ATOM 1861 O O . VAL B 1 99 ? 0.130 1.412 -36.222 1.00 36.18 77 VAL B O 1
ATOM 1865 N N . SER B 1 100 ? 0.368 -0.833 -35.861 1.00 35.08 78 SER B N 1
ATOM 1866 C CA . SER B 1 100 ? 0.507 -0.807 -34.382 1.00 33.61 78 SER B CA 1
ATOM 1867 C C . SER B 1 100 ? 1.990 -0.720 -34.010 1.00 31.34 78 SER B C 1
ATOM 1868 O O . SER B 1 100 ? 2.758 -1.604 -34.435 1.00 32.52 78 SER B O 1
ATOM 1871 N N . PHE B 1 101 ? 2.373 0.302 -33.242 1.00 28.79 79 PHE B N 1
ATOM 1872 C CA . PHE B 1 101 ? 3.752 0.501 -32.729 1.00 28.18 79 PHE B CA 1
ATOM 1873 C C . PHE B 1 101 ? 3.754 0.341 -31.207 1.00 26.92 79 PHE B C 1
ATOM 1874 O O . PHE B 1 101 ? 2.948 1.007 -30.522 1.00 28.61 79 PHE B O 1
ATOM 1882 N N . SER B 1 102 ? 4.645 -0.516 -30.704 1.00 24.29 80 SER B N 1
ATOM 1883 C CA . SER B 1 102 ? 4.869 -0.764 -29.258 1.00 23.47 80 SER B CA 1
ATOM 1884 C C . SER B 1 102 ? 6.354 -0.612 -28.934 1.00 23.49 80 SER B C 1
ATOM 1885 O O . SER B 1 102 ? 7.184 -1.181 -29.666 1.00 24.99 80 SER B O 1
ATOM 1888 N N . VAL B 1 103 ? 6.671 0.127 -27.871 1.00 21.96 81 VAL B N 1
ATOM 1889 C CA . VAL B 1 103 ? 8.052 0.226 -27.326 1.00 21.79 81 VAL B CA 1
ATOM 1890 C C . VAL B 1 103 ? 8.050 -0.396 -25.927 1.00 21.51 81 VAL B C 1
ATOM 1891 O O . VAL B 1 103 ? 7.157 -0.053 -25.119 1.00 23.44 81 VAL B O 1
ATOM 1895 N N . ILE B 1 104 ? 9.001 -1.297 -25.677 1.00 21.31 82 ILE B N 1
ATOM 1896 C CA . ILE B 1 104 ? 9.126 -2.071 -24.410 1.00 21.16 82 ILE B CA 1
ATOM 1897 C C . ILE B 1 104 ? 10.485 -1.762 -23.775 1.00 21.21 82 ILE B C 1
ATOM 1898 O O . ILE B 1 104 ? 11.494 -1.731 -24.494 1.00 20.79 82 ILE B O 1
ATOM 1903 N N . SER B 1 105 ? 10.510 -1.549 -22.461 1.00 21.32 83 SER B N 1
ATOM 1904 C CA . SER B 1 105 ? 11.766 -1.469 -21.678 1.00 20.60 83 SER B CA 1
ATOM 1905 C C . SER B 1 105 ? 11.529 -2.069 -20.294 1.00 19.54 83 SER B C 1
ATOM 1906 O O . SER B 1 105 ? 10.369 -2.336 -19.951 1.00 21.03 83 SER B O 1
ATOM 1909 N N . MET B 1 106 ? 12.604 -2.227 -19.532 1.00 20.35 84 MET B N 1
ATOM 1910 C CA . MET B 1 106 ? 12.571 -2.681 -18.119 1.00 21.44 84 MET B CA 1
ATOM 1911 C C . MET B 1 106 ? 12.342 -1.498 -17.168 1.00 21.65 84 MET B C 1
ATOM 1912 O O . MET B 1 106 ? 12.229 -1.742 -15.947 1.00 25.45 84 MET B O 1
ATOM 1917 N N . ASP B 1 107 ? 12.261 -0.264 -17.676 1.00 21.97 85 ASP B N 1
ATOM 1918 C CA . ASP B 1 107 ? 11.895 0.906 -16.833 1.00 22.46 85 ASP B CA 1
ATOM 1919 C C . ASP B 1 107 ? 10.530 0.609 -16.201 1.00 22.60 85 ASP B C 1
ATOM 1920 O O . ASP B 1 107 ? 9.667 0.058 -16.900 1.00 22.44 85 ASP B O 1
ATOM 1925 N N . LEU B 1 108 ? 10.327 0.944 -14.925 1.00 23.39 86 LEU B N 1
ATOM 1926 C CA . LEU B 1 108 ? 8.975 0.868 -14.312 1.00 23.62 86 LEU B CA 1
ATOM 1927 C C . LEU B 1 108 ? 8.043 1.799 -15.085 1.00 23.09 86 LEU B C 1
ATOM 1928 O O . LEU B 1 108 ? 8.477 2.828 -15.599 1.00 24.30 86 LEU B O 1
ATOM 1933 N N . PRO B 1 109 ? 6.744 1.452 -15.214 1.00 24.87 87 PRO B N 1
ATOM 1934 C CA . PRO B 1 109 ? 5.760 2.329 -15.853 1.00 26.49 87 PRO B CA 1
ATOM 1935 C C . PRO B 1 109 ? 5.733 3.777 -15.330 1.00 26.72 87 PRO B C 1
ATOM 1936 O O . PRO B 1 109 ? 5.432 4.676 -16.098 1.00 26.99 87 PRO B O 1
ATOM 1940 N N . PHE B 1 110 ? 6.041 3.983 -14.049 1.00 26.28 88 PHE B N 1
ATOM 1941 C CA . PHE B 1 110 ? 6.058 5.328 -13.413 1.00 28.07 88 PHE B CA 1
ATOM 1942 C C . PHE B 1 110 ? 7.065 6.225 -14.142 1.00 27.47 88 PHE B C 1
ATOM 1943 O O . PHE B 1 110 ? 6.706 7.362 -14.508 1.00 29.43 88 PHE B O 1
ATOM 1951 N N . SER B 1 111 ? 8.291 5.733 -14.341 1.00 26.96 89 SER B N 1
ATOM 1952 C CA . SER B 1 111 ? 9.395 6.493 -14.986 1.00 27.78 89 SER B CA 1
ATOM 1953 C C . SER B 1 111 ? 9.143 6.595 -16.494 1.00 27.27 89 SER B C 1
ATOM 1954 O O . SER B 1 111 ? 9.439 7.663 -17.062 1.00 28.67 89 SER B O 1
ATOM 1957 N N . GLN B 1 112 ? 8.583 5.553 -17.119 1.00 25.72 90 GLN B N 1
ATOM 1958 C CA . GLN B 1 112 ? 8.180 5.596 -18.553 1.00 25.72 90 GLN B CA 1
ATOM 1959 C C . GLN B 1 112 ? 7.195 6.755 -18.755 1.00 27.88 90 GLN B C 1
ATOM 1960 O O . GLN B 1 112 ? 7.400 7.552 -19.692 1.00 28.51 90 GLN B O 1
ATOM 1966 N N . GLY B 1 113 ? 6.180 6.848 -17.888 1.00 29.54 91 GLY B N 1
ATOM 1967 C CA . GLY B 1 113 ? 5.157 7.913 -17.902 1.00 29.65 91 GLY B CA 1
ATOM 1968 C C . GLY B 1 113 ? 5.767 9.295 -17.731 1.00 30.46 91 GLY B C 1
ATOM 1969 O O . GLY B 1 113 ? 5.413 10.194 -18.521 1.00 31.23 91 GLY B O 1
ATOM 1970 N N . GLN B 1 114 ? 6.654 9.468 -16.747 1.00 31.21 92 GLN B N 1
ATOM 1971 C CA . GLN B 1 114 ? 7.298 10.777 -16.440 1.00 33.86 92 GLN B CA 1
ATOM 1972 C C . GLN B 1 114 ? 8.148 11.228 -17.634 1.00 33.43 92 GLN B C 1
ATOM 1973 O O . GLN B 1 114 ? 8.041 12.407 -18.025 1.00 33.32 92 GLN B O 1
ATOM 1979 N N . ILE B 1 115 ? 8.954 10.327 -18.199 1.00 35.13 93 ILE B N 1
ATOM 1980 C CA . ILE B 1 115 ? 9.885 10.653 -19.320 1.00 35.35 93 ILE B CA 1
ATOM 1981 C C . ILE B 1 115 ? 9.060 11.012 -20.561 1.00 35.15 93 ILE B C 1
ATOM 1982 O O . ILE B 1 115 ? 9.371 12.035 -21.195 1.00 34.25 93 ILE B O 1
ATOM 1987 N N . CYS B 1 116 ? 8.048 10.208 -20.893 1.00 35.99 94 CYS B N 1
ATOM 1988 C CA . CYS B 1 116 ? 7.170 10.431 -22.074 1.00 38.24 94 CYS B CA 1
ATOM 1989 C C . CYS B 1 116 ? 6.361 11.722 -21.881 1.00 36.03 94 CYS B C 1
ATOM 1990 O O . CYS B 1 116 ? 6.186 12.454 -22.872 1.00 37.73 94 CYS B O 1
ATOM 1993 N N . GLY B 1 117 ? 5.916 12.000 -20.651 1.00 34.39 95 GLY B N 1
ATOM 1994 C CA . GLY B 1 117 ? 5.213 13.246 -20.292 1.00 35.16 95 GLY B CA 1
ATOM 1995 C C . GLY B 1 117 ? 6.082 14.468 -20.535 1.00 35.63 95 GLY B C 1
ATOM 1996 O O . GLY B 1 117 ? 5.598 15.422 -21.177 1.00 37.65 95 GLY B O 1
ATOM 1997 N N . ALA B 1 118 ? 7.327 14.438 -20.053 1.00 34.45 96 ALA B N 1
ATOM 1998 C CA . ALA B 1 118 ? 8.303 15.551 -20.150 1.00 36.03 96 ALA B CA 1
ATOM 1999 C C . ALA B 1 118 ? 8.673 15.813 -21.616 1.00 34.22 96 ALA B C 1
ATOM 2000 O O . ALA B 1 118 ? 8.927 16.983 -21.956 1.00 35.76 96 ALA B O 1
ATOM 2002 N N . GLU B 1 119 ? 8.699 14.768 -22.450 1.00 32.58 97 GLU B N 1
ATOM 2003 C CA . GLU B 1 119 ? 9.150 14.841 -23.866 1.00 33.92 97 GLU B CA 1
ATOM 2004 C C . GLU B 1 119 ? 7.952 14.995 -24.811 1.00 32.67 97 GLU B C 1
ATOM 2005 O O . GLU B 1 119 ? 8.187 15.159 -26.024 1.00 36.33 97 GLU B O 1
ATOM 2011 N N . GLY B 1 120 ? 6.723 14.942 -24.288 1.00 31.79 98 GLY B N 1
ATOM 2012 C CA . GLY B 1 120 ? 5.482 15.094 -25.074 1.00 32.04 98 GLY B CA 1
ATOM 2013 C C . GLY B 1 120 ? 5.233 13.895 -25.973 1.00 32.04 98 GLY B C 1
ATOM 2014 O O . GLY B 1 120 ? 4.579 14.068 -27.021 1.00 35.74 98 GLY B O 1
ATOM 2015 N N . ILE B 1 121 ? 5.744 12.727 -25.572 1.00 33.39 99 ILE B N 1
ATOM 2016 C CA . ILE B 1 121 ? 5.578 11.411 -26.259 1.00 35.84 99 ILE B CA 1
ATOM 2017 C C . ILE B 1 121 ? 4.299 10.756 -25.717 1.00 36.86 99 ILE B C 1
ATOM 2018 O O . ILE B 1 121 ? 4.414 9.869 -24.856 1.00 39.76 99 ILE B O 1
ATOM 2023 N N . LYS B 1 122 ? 3.124 11.187 -26.183 1.00 38.53 100 LYS B N 1
ATOM 2024 C CA . LYS B 1 122 ? 1.806 10.800 -25.601 1.00 42.05 100 LYS B CA 1
ATOM 2025 C C . LYS B 1 122 ? 1.081 9.774 -26.479 1.00 41.34 100 LYS B C 1
ATOM 2026 O O . LYS B 1 122 ? 0.218 9.062 -25.937 1.00 49.18 100 LYS B O 1
ATOM 2032 N N . ASP B 1 123 ? 1.403 9.704 -27.771 1.00 41.45 101 ASP B N 1
ATOM 2033 C CA . ASP B 1 123 ? 0.716 8.814 -28.747 1.00 43.81 101 ASP B CA 1
ATOM 2034 C C . ASP B 1 123 ? 1.247 7.382 -28.595 1.00 40.06 101 ASP B C 1
ATOM 2035 O O . ASP B 1 123 ? 0.483 6.439 -28.873 1.00 42.40 101 ASP B O 1
ATOM 2040 N N . LEU B 1 124 ? 2.497 7.224 -28.150 1.00 37.52 102 LEU B N 1
ATOM 2041 C CA . LEU B 1 124 ? 3.251 5.940 -28.208 1.00 33.23 102 LEU B CA 1
ATOM 2042 C C . LEU B 1 124 ? 2.735 4.954 -27.154 1.00 31.00 102 LEU B C 1
ATOM 2043 O O . LEU B 1 124 ? 2.577 5.354 -25.979 1.00 32.68 102 LEU B O 1
ATOM 2048 N N . ARG B 1 125 ? 2.508 3.704 -27.565 1.00 28.68 103 ARG B N 1
ATOM 2049 C CA . ARG B 1 125 ? 2.206 2.569 -26.655 1.00 26.94 103 ARG B CA 1
ATOM 2050 C C . ARG B 1 125 ? 3.518 2.110 -26.008 1.00 27.10 103 ARG B C 1
ATOM 2051 O O . ARG B 1 125 ? 4.262 1.309 -26.626 1.00 26.57 103 ARG B O 1
ATOM 2059 N N . ILE B 1 126 ? 3.791 2.632 -24.812 1.00 26.46 104 ILE B N 1
ATOM 2060 C CA . ILE B 1 126 ? 5.025 2.367 -24.015 1.00 26.73 104 ILE B CA 1
ATOM 2061 C C . ILE B 1 126 ? 4.660 1.377 -22.907 1.00 24.04 104 ILE B C 1
ATOM 2062 O O . ILE B 1 126 ? 3.721 1.658 -22.145 1.00 23.71 104 ILE B O 1
ATOM 2067 N N . LEU B 1 127 ? 5.357 0.245 -22.857 1.00 23.32 105 LEU B N 1
ATOM 2068 C CA . LEU B 1 127 ? 5.014 -0.900 -21.978 1.00 22.51 105 LEU B CA 1
ATOM 2069 C C . LEU B 1 127 ? 6.263 -1.333 -21.214 1.00 21.44 105 LEU B C 1
ATOM 2070 O O . LEU B 1 127 ? 7.373 -1.214 -21.762 1.00 20.21 105 LEU B O 1
ATOM 2075 N N . SER B 1 128 ? 6.079 -1.810 -19.983 1.00 22.07 106 SER B N 1
ATOM 2076 C CA . SER B 1 128 ? 7.182 -2.268 -19.109 1.00 21.36 106 SER B CA 1
ATOM 2077 C C . SER B 1 128 ? 7.190 -3.795 -19.041 1.00 20.46 106 SER B C 1
ATOM 2078 O O . SER B 1 128 ? 6.115 -4.386 -18.869 1.00 21.46 106 SER B O 1
ATOM 2081 N N . ASP B 1 129 ? 8.381 -4.382 -19.137 1.00 20.67 107 ASP B N 1
ATOM 2082 C CA . ASP B 1 129 ? 8.624 -5.845 -19.045 1.00 21.70 107 ASP B CA 1
ATOM 2083 C C . ASP B 1 129 ? 9.037 -6.219 -17.615 1.00 20.99 107 ASP B C 1
ATOM 2084 O O . ASP B 1 129 ? 9.398 -7.389 -17.395 1.00 21.56 107 ASP B O 1
ATOM 2089 N N . PHE B 1 130 ? 8.968 -5.289 -16.659 1.00 22.29 108 PHE B N 1
ATOM 2090 C CA . PHE B 1 130 ? 9.566 -5.467 -15.307 1.00 23.23 108 PHE B CA 1
ATOM 2091 C C . PHE B 1 130 ? 8.945 -6.664 -14.575 1.00 23.19 108 PHE B C 1
ATOM 2092 O O . PHE B 1 130 ? 9.682 -7.327 -13.831 1.00 26.20 108 PHE B O 1
ATOM 2100 N N . ARG B 1 131 ? 7.641 -6.909 -14.725 1.00 23.99 109 ARG B N 1
ATOM 2101 C CA . ARG B 1 131 ? 6.898 -7.818 -13.811 1.00 25.32 109 ARG B CA 1
ATOM 2102 C C . ARG B 1 131 ? 7.273 -9.279 -14.088 1.00 25.98 109 ARG B C 1
ATOM 2103 O O . ARG B 1 131 ? 7.482 -10.019 -13.105 1.00 26.37 109 ARG B O 1
ATOM 2111 N N . TYR B 1 132 ? 7.330 -9.686 -15.359 1.00 26.41 110 TYR B N 1
ATOM 2112 C CA . TYR B 1 132 ? 7.521 -11.105 -15.767 1.00 28.43 110 TYR B CA 1
ATOM 2113 C C . TYR B 1 132 ? 8.792 -11.287 -16.604 1.00 29.50 110 TYR B C 1
ATOM 2114 O O . TYR B 1 132 ? 9.252 -12.436 -16.699 1.00 29.65 110 TYR B O 1
ATOM 2123 N N . LYS B 1 133 ? 9.327 -10.211 -17.194 1.00 28.98 111 LYS B N 1
ATOM 2124 C CA . LYS B 1 133 ? 10.444 -10.266 -18.177 1.00 29.54 111 LYS B CA 1
ATOM 2125 C C . LYS B 1 133 ? 10.038 -11.188 -19.336 1.00 28.68 111 LYS B C 1
ATOM 2126 O O . LYS B 1 133 ? 10.936 -11.803 -19.955 1.00 28.21 111 LYS B O 1
ATOM 2132 N N . ALA B 1 134 ? 8.734 -11.272 -19.624 1.00 27.57 112 ALA B N 1
ATOM 2133 C CA . ALA B 1 134 ? 8.158 -12.212 -20.612 1.00 27.14 112 ALA B CA 1
ATOM 2134 C C . ALA B 1 134 ? 8.606 -11.805 -22.018 1.00 26.97 112 ALA B C 1
ATOM 2135 O O . ALA B 1 134 ? 8.882 -12.699 -22.830 1.00 27.60 112 ALA B O 1
ATOM 2137 N N . PHE B 1 135 ? 8.693 -10.505 -22.309 1.00 26.64 113 PHE B N 1
ATOM 2138 C CA . PHE B 1 135 ? 9.142 -10.046 -23.645 1.00 26.65 113 PHE B CA 1
ATOM 2139 C C . PHE B 1 135 ? 10.596 -10.477 -23.861 1.00 26.46 113 PHE B C 1
ATOM 2140 O O . PHE B 1 135 ? 10.879 -11.128 -24.882 1.00 29.00 113 PHE B O 1
ATOM 2148 N N . GLY B 1 136 ? 11.481 -10.118 -22.926 1.00 27.13 114 GLY B N 1
ATOM 2149 C CA . GLY B 1 136 ? 12.914 -10.464 -22.963 1.00 28.11 114 GLY B CA 1
ATOM 2150 C C . GLY B 1 136 ? 13.128 -11.956 -23.135 1.00 28.65 114 GLY B C 1
ATOM 2151 O O . GLY B 1 136 ? 13.960 -12.345 -23.982 1.00 28.84 114 GLY B O 1
ATOM 2152 N N . GLU B 1 137 ? 12.390 -12.771 -22.378 1.00 27.76 115 GLU B N 1
ATOM 2153 C CA . GLU B 1 137 ? 12.579 -14.245 -22.330 1.00 31.03 115 GLU B CA 1
ATOM 2154 C C . GLU B 1 137 ? 11.991 -14.908 -23.582 1.00 31.05 115 GLU B C 1
ATOM 2155 O O . GLU B 1 137 ? 12.528 -15.957 -23.983 1.00 35.39 115 GLU B O 1
ATOM 2161 N N . ASN B 1 138 ? 10.944 -14.336 -24.185 1.00 27.09 116 ASN B N 1
ATOM 2162 C CA . ASN B 1 138 ? 10.210 -14.989 -25.305 1.00 27.75 116 ASN B CA 1
ATOM 2163 C C . ASN B 1 138 ? 10.638 -14.411 -26.661 1.00 27.41 116 ASN B C 1
ATOM 2164 O O . ASN B 1 138 ? 10.376 -15.086 -27.682 1.00 26.57 116 ASN B O 1
ATOM 2169 N N . TYR B 1 139 ? 11.288 -13.242 -26.690 1.00 27.14 117 TYR B N 1
ATOM 2170 C CA . TYR B 1 139 ? 11.800 -12.609 -27.936 1.00 26.90 117 TYR B CA 1
ATOM 2171 C C . TYR B 1 139 ? 13.332 -12.682 -27.996 1.00 28.06 117 TYR B C 1
ATOM 2172 O O . TYR B 1 139 ? 13.897 -12.251 -29.023 1.00 29.45 117 TYR B O 1
ATOM 2181 N N . GLY B 1 140 ? 13.969 -13.229 -26.954 1.00 27.76 118 GLY B N 1
ATOM 2182 C CA . GLY B 1 140 ? 15.416 -13.512 -26.904 1.00 27.29 118 GLY B CA 1
ATOM 2183 C C . GLY B 1 140 ? 16.253 -12.248 -26.935 1.00 27.50 118 GLY B C 1
ATOM 2184 O O . GLY B 1 140 ? 17.280 -12.234 -27.647 1.00 28.01 118 GLY B O 1
ATOM 2185 N N . VAL B 1 141 ? 15.848 -11.217 -26.189 1.00 27.19 119 VAL B N 1
ATOM 2186 C CA . VAL B 1 141 ? 16.553 -9.900 -26.179 1.00 26.33 119 VAL B CA 1
ATOM 2187 C C . VAL B 1 141 ? 16.908 -9.499 -24.742 1.00 26.31 119 VAL B C 1
ATOM 2188 O O . VAL B 1 141 ? 17.262 -8.328 -24.532 1.00 26.05 119 VAL B O 1
ATOM 2192 N N . LEU B 1 142 ? 16.874 -10.436 -23.790 1.00 25.66 120 LEU B N 1
ATOM 2193 C CA . LEU B 1 142 ? 17.346 -10.169 -22.407 1.00 27.95 120 LEU B CA 1
ATOM 2194 C C . LEU B 1 142 ? 18.879 -10.156 -22.425 1.00 26.85 120 LEU B C 1
ATOM 2195 O O . LEU B 1 142 ? 19.474 -11.169 -22.835 1.00 29.14 120 LEU B O 1
ATOM 2200 N N . LEU B 1 143 ? 19.497 -9.036 -22.037 1.00 24.94 121 LEU B N 1
ATOM 2201 C CA . LEU B 1 143 ? 20.978 -8.902 -22.011 1.00 26.31 121 LEU B CA 1
ATOM 2202 C C . LEU B 1 143 ? 21.544 -9.753 -20.868 1.00 26.30 121 LEU B C 1
ATOM 2203 O O . LEU B 1 143 ? 21.002 -9.681 -19.746 1.00 26.88 121 LEU B O 1
ATOM 2208 N N . GLY B 1 144 ? 22.585 -10.539 -21.156 1.00 28.13 122 GLY B N 1
ATOM 2209 C CA . GLY B 1 144 ? 23.256 -11.424 -20.184 1.00 30.05 122 GLY B CA 1
ATOM 2210 C C . GLY B 1 144 ? 24.264 -10.670 -19.333 1.00 31.38 122 GLY B C 1
ATOM 2211 O O . GLY B 1 144 ? 24.194 -9.416 -19.293 1.00 30.58 122 GLY B O 1
ATOM 2212 N N . LYS B 1 145 ? 25.185 -11.401 -18.694 1.00 33.11 123 LYS B N 1
ATOM 2213 C CA . LYS B 1 145 ? 26.167 -10.853 -17.717 1.00 35.05 123 LYS B CA 1
ATOM 2214 C C . LYS B 1 145 ? 26.851 -9.613 -18.307 1.00 32.15 123 LYS B C 1
ATOM 2215 O O . LYS B 1 145 ? 27.207 -9.635 -19.502 1.00 32.06 123 LYS B O 1
ATOM 2221 N N . GLY B 1 146 ? 27.034 -8.585 -17.475 1.00 31.80 124 GLY B N 1
ATOM 2222 C CA . GLY B 1 146 ? 27.603 -7.275 -17.845 1.00 32.31 124 GLY B CA 1
ATOM 2223 C C . GLY B 1 146 ? 26.855 -6.153 -17.148 1.00 30.79 124 GLY B C 1
ATOM 2224 O O . GLY B 1 146 ? 25.869 -6.454 -16.448 1.00 30.80 124 GLY B O 1
ATOM 2225 N N . SER B 1 147 ? 27.295 -4.904 -17.327 1.00 30.94 125 SER B N 1
ATOM 2226 C CA . SER B 1 147 ? 26.720 -3.712 -16.646 1.00 30.44 125 SER B CA 1
ATOM 2227 C C . SER B 1 147 ? 25.213 -3.606 -16.934 1.00 28.53 125 SER B C 1
ATOM 2228 O O . SER B 1 147 ? 24.465 -3.231 -16.004 1.00 27.73 125 SER B O 1
ATOM 2231 N N . LEU B 1 148 ? 24.776 -3.960 -18.150 1.00 27.32 126 LEU B N 1
ATOM 2232 C CA . LEU B 1 148 ? 23.360 -3.844 -18.604 1.00 27.50 126 LEU B CA 1
ATOM 2233 C C . LEU B 1 148 ? 22.580 -5.154 -18.399 1.00 25.61 126 LEU B C 1
ATOM 2234 O O . LEU B 1 148 ? 21.467 -5.247 -18.944 1.00 25.84 126 LEU B O 1
ATOM 2239 N N . GLN B 1 149 ? 23.114 -6.128 -17.657 1.00 25.33 127 GLN B N 1
ATOM 2240 C CA . GLN B 1 149 ? 22.438 -7.436 -17.439 1.00 25.77 127 GLN B CA 1
ATOM 2241 C C . GLN B 1 149 ? 21.010 -7.187 -16.938 1.00 24.46 127 GLN B C 1
ATOM 2242 O O . GLN B 1 149 ? 20.844 -6.397 -15.989 1.00 25.00 127 GLN B O 1
ATOM 2248 N N . GLY B 1 150 ? 20.027 -7.853 -17.549 1.00 23.65 128 GLY B N 1
ATOM 2249 C CA . GLY B 1 150 ? 18.610 -7.813 -17.138 1.00 25.14 128 GLY B CA 1
ATOM 2250 C C . GLY B 1 150 ? 17.813 -6.751 -17.879 1.00 24.17 128 GLY B C 1
ATOM 2251 O O . GLY B 1 150 ? 16.580 -6.727 -17.711 1.00 25.35 128 GLY B O 1
ATOM 2252 N N . LEU B 1 151 ? 18.481 -5.897 -18.661 1.00 23.38 129 LEU B N 1
ATOM 2253 C CA . LEU B 1 151 ? 17.833 -4.888 -19.539 1.00 23.42 129 LEU B CA 1
ATOM 2254 C C . LEU B 1 151 ? 17.591 -5.525 -20.909 1.00 24.08 129 LEU B C 1
ATOM 2255 O O . LEU B 1 151 ? 18.169 -6.593 -21.171 1.00 25.67 129 LEU B O 1
ATOM 2260 N N . LEU B 1 152 ? 16.751 -4.904 -21.737 1.00 23.10 130 LEU B N 1
ATOM 2261 C CA . LEU B 1 152 ? 16.409 -5.416 -23.091 1.00 23.58 130 LEU B CA 1
ATOM 2262 C C . LEU B 1 152 ? 17.379 -4.829 -24.118 1.00 23.97 130 LEU B C 1
ATOM 2263 O O . LEU B 1 152 ? 17.653 -3.610 -24.062 1.00 23.43 130 LEU B O 1
ATOM 2268 N N . ALA B 1 153 ? 17.878 -5.679 -25.018 1.00 24.42 131 ALA B N 1
ATOM 2269 C CA . ALA B 1 153 ? 18.717 -5.282 -26.168 1.00 24.72 131 ALA B CA 1
ATOM 2270 C C . ALA B 1 153 ? 17.899 -4.361 -27.077 1.00 24.93 131 ALA B C 1
ATOM 2271 O O . ALA B 1 153 ? 16.667 -4.563 -27.192 1.00 23.92 131 ALA B O 1
ATOM 2273 N N . ARG B 1 154 ? 18.546 -3.364 -27.677 1.00 26.19 132 ARG B N 1
ATOM 2274 C CA . ARG B 1 154 ? 17.907 -2.503 -28.703 1.00 26.51 132 ARG B CA 1
ATOM 2275 C C . ARG B 1 154 ? 17.527 -3.403 -29.881 1.00 25.63 132 ARG B C 1
ATOM 2276 O O . ARG B 1 154 ? 18.417 -4.058 -30.439 1.00 27.13 132 ARG B O 1
ATOM 2284 N N . SER B 1 155 ? 16.241 -3.462 -30.211 1.00 24.99 133 SER B N 1
ATOM 2285 C CA . SER B 1 155 ? 15.689 -4.482 -31.131 1.00 25.14 133 SER B CA 1
ATOM 2286 C C . SER B 1 155 ? 14.381 -3.997 -31.748 1.00 25.24 133 SER B C 1
ATOM 2287 O O . SER B 1 155 ? 13.663 -3.194 -31.119 1.00 25.13 133 SER B O 1
ATOM 2290 N N . VAL B 1 156 ? 14.107 -4.467 -32.960 1.00 25.47 134 VAL B N 1
ATOM 2291 C CA . VAL B 1 156 ? 12.848 -4.184 -33.700 1.00 27.56 134 VAL B CA 1
ATOM 2292 C C . VAL B 1 156 ? 12.365 -5.504 -34.288 1.00 26.34 134 VAL B C 1
ATOM 2293 O O . VAL B 1 156 ? 13.186 -6.222 -34.874 1.00 28.49 134 VAL B O 1
ATOM 2297 N N . PHE B 1 157 ? 11.083 -5.800 -34.108 1.00 25.96 135 PHE B N 1
ATOM 2298 C CA . PHE B 1 157 ? 10.384 -6.932 -34.758 1.00 27.42 135 PHE B CA 1
ATOM 2299 C C . PHE B 1 157 ? 9.161 -6.370 -35.475 1.00 27.41 135 PHE B C 1
ATOM 2300 O O . PHE B 1 157 ? 8.457 -5.531 -34.897 1.00 28.39 135 PHE B O 1
ATOM 2308 N N . VAL B 1 158 ? 8.927 -6.801 -36.710 1.00 27.21 136 VAL B N 1
ATOM 2309 C CA . VAL B 1 158 ? 7.659 -6.503 -37.428 1.00 28.58 136 VAL B CA 1
ATOM 2310 C C . VAL B 1 158 ? 6.926 -7.827 -37.620 1.00 27.06 136 VAL B C 1
ATOM 2311 O O . VAL B 1 158 ? 7.565 -8.794 -38.068 1.00 29.09 136 VAL B O 1
ATOM 2315 N N . LEU B 1 159 ? 5.646 -7.852 -37.250 1.00 27.30 137 LEU B N 1
ATOM 2316 C CA . LEU B 1 159 ? 4.736 -9.010 -37.422 1.00 28.41 137 LEU B CA 1
ATOM 2317 C C . LEU B 1 159 ? 3.744 -8.672 -38.536 1.00 29.67 137 LEU B C 1
ATOM 2318 O O . LEU B 1 159 ? 3.305 -7.505 -38.593 1.00 30.33 137 LEU B O 1
ATOM 2323 N N . ASP B 1 160 ? 3.412 -9.651 -39.383 1.00 30.43 138 ASP B N 1
ATOM 2324 C CA . ASP B 1 160 ? 2.390 -9.499 -40.453 1.00 33.42 138 ASP B CA 1
ATOM 2325 C C . ASP B 1 160 ? 0.996 -9.677 -39.838 1.00 34.98 138 ASP B C 1
ATOM 2326 O O . ASP B 1 160 ? 0.896 -9.735 -38.597 1.00 32.71 138 ASP B O 1
ATOM 2331 N N . ASP B 1 161 ? -0.035 -9.778 -40.682 1.00 38.10 139 ASP B N 1
ATOM 2332 C CA . ASP B 1 161 ? -1.464 -9.851 -40.269 1.00 43.77 139 ASP B CA 1
ATOM 2333 C C . ASP B 1 161 ? -1.746 -11.176 -39.545 1.00 43.77 139 ASP B C 1
ATOM 2334 O O . ASP B 1 161 ? -2.761 -11.235 -38.823 1.00 45.60 139 ASP B O 1
ATOM 2339 N N . LYS B 1 162 ? -0.891 -12.190 -39.726 1.00 42.18 140 LYS B N 1
ATOM 2340 C CA . LYS B 1 162 ? -0.999 -13.519 -39.062 1.00 43.82 140 LYS B CA 1
ATOM 2341 C C . LYS B 1 162 ? -0.226 -13.534 -37.735 1.00 41.32 140 LYS B C 1
ATOM 2342 O O . LYS B 1 162 ? -0.240 -14.587 -37.074 1.00 40.18 140 LYS B O 1
ATOM 2348 N N . GLY B 1 163 ? 0.425 -12.425 -37.362 1.00 39.43 141 GLY B N 1
ATOM 2349 C CA . GLY B 1 163 ? 1.290 -12.332 -36.167 1.00 37.85 141 GLY B CA 1
ATOM 2350 C C . GLY B 1 163 ? 2.615 -13.055 -36.364 1.00 32.90 141 GLY B C 1
ATOM 2351 O O . GLY B 1 163 ? 3.229 -13.460 -35.356 1.00 30.61 141 GLY B O 1
ATOM 2352 N N . VAL B 1 164 ? 3.050 -13.210 -37.618 1.00 31.10 142 VAL B N 1
ATOM 2353 C CA . VAL B 1 164 ? 4.312 -13.913 -37.997 1.00 31.96 142 VAL B CA 1
ATOM 2354 C C . VAL B 1 164 ? 5.419 -12.864 -38.126 1.00 30.09 142 VAL B C 1
ATOM 2355 O O . VAL B 1 164 ? 5.157 -11.806 -38.728 1.00 29.77 142 VAL B O 1
ATOM 2359 N N . VAL B 1 165 ? 6.609 -13.155 -37.596 1.00 29.15 143 VAL B N 1
ATOM 2360 C CA . VAL B 1 165 ? 7.800 -12.261 -37.708 1.00 29.67 143 VAL B CA 1
ATOM 2361 C C . VAL B 1 165 ? 8.225 -12.220 -39.180 1.00 30.86 143 VAL B C 1
ATOM 2362 O O . VAL B 1 165 ? 8.601 -13.283 -39.721 1.00 32.66 143 VAL B O 1
ATOM 2366 N N . ILE B 1 166 ? 8.149 -11.041 -39.803 1.00 29.99 144 ILE B N 1
ATOM 2367 C CA . ILE B 1 166 ? 8.584 -10.808 -41.213 1.00 32.74 144 ILE B CA 1
ATOM 2368 C C . ILE B 1 166 ? 9.864 -9.964 -41.232 1.00 32.58 144 ILE B C 1
ATOM 2369 O O . ILE B 1 166 ? 10.509 -9.917 -42.287 1.00 33.19 144 ILE B O 1
ATOM 2374 N N . TYR B 1 167 ? 10.215 -9.312 -40.119 1.00 32.01 145 TYR B N 1
ATOM 2375 C CA . TYR B 1 167 ? 11.445 -8.485 -40.009 1.00 31.60 145 TYR B CA 1
ATOM 2376 C C . TYR B 1 167 ? 11.950 -8.492 -38.565 1.00 30.11 145 TYR B C 1
ATOM 2377 O O . TYR B 1 167 ? 11.133 -8.401 -37.622 1.00 28.45 145 TYR B O 1
ATOM 2386 N N . LYS B 1 168 ? 13.272 -8.578 -38.413 1.00 30.13 146 LYS B N 1
ATOM 2387 C CA . LYS B 1 168 ? 13.962 -8.629 -37.100 1.00 30.78 146 LYS B CA 1
ATOM 2388 C C . LYS B 1 168 ? 15.311 -7.917 -37.215 1.00 30.48 146 LYS B C 1
ATOM 2389 O O . LYS B 1 168 ? 16.122 -8.320 -38.063 1.00 31.06 146 LYS B O 1
ATOM 2395 N N . GLU B 1 169 ? 15.535 -6.903 -36.380 1.00 30.38 147 GLU B N 1
ATOM 2396 C CA . GLU B 1 169 ? 16.874 -6.304 -36.163 1.00 29.46 147 GLU B CA 1
ATOM 2397 C C . GLU B 1 169 ? 17.159 -6.288 -34.664 1.00 28.15 147 GLU B C 1
ATOM 2398 O O . GLU B 1 169 ? 16.416 -5.619 -33.929 1.00 28.85 147 GLU B O 1
ATOM 2404 N N . ILE B 1 170 ? 18.195 -7.005 -34.239 1.00 27.86 148 ILE B N 1
ATOM 2405 C CA . ILE B 1 170 ? 18.845 -6.775 -32.923 1.00 29.57 148 ILE B CA 1
ATOM 2406 C C . ILE B 1 170 ? 20.122 -5.996 -33.225 1.00 29.99 148 ILE B C 1
ATOM 2407 O O . ILE B 1 170 ? 21.012 -6.551 -33.900 1.00 32.20 148 ILE B O 1
ATOM 2412 N N . VAL B 1 171 ? 20.153 -4.732 -32.804 1.00 29.73 149 VAL B N 1
ATOM 2413 C CA . VAL B 1 171 ? 21.220 -3.752 -33.152 1.00 29.85 149 VAL B CA 1
ATOM 2414 C C . VAL B 1 171 ? 22.535 -4.256 -32.546 1.00 30.61 149 VAL B C 1
ATOM 2415 O O . VAL B 1 171 ? 22.589 -4.417 -31.311 1.00 30.48 149 VAL B O 1
ATOM 2419 N N . GLN B 1 172 ? 23.542 -4.499 -33.391 1.00 33.23 150 GLN B N 1
ATOM 2420 C CA . GLN B 1 172 ? 24.856 -5.089 -33.008 1.00 37.39 150 GLN B CA 1
ATOM 2421 C C . GLN B 1 172 ? 25.537 -4.216 -31.946 1.00 34.61 150 GLN B C 1
ATOM 2422 O O . GLN B 1 172 ? 26.044 -4.778 -30.963 1.00 36.94 150 GLN B O 1
ATOM 2428 N N . ASN B 1 173 ? 25.586 -2.902 -32.176 1.00 35.53 151 ASN B N 1
ATOM 2429 C CA . ASN B 1 173 ? 26.174 -1.895 -31.254 1.00 35.77 151 ASN B CA 1
ATOM 2430 C C . ASN B 1 173 ? 25.011 -1.166 -30.576 1.00 33.03 151 ASN B C 1
ATOM 2431 O O . ASN B 1 173 ? 24.266 -0.464 -31.277 1.00 34.32 151 ASN B O 1
ATOM 2436 N N . ILE B 1 174 ? 24.855 -1.322 -29.262 1.00 31.45 152 ILE B N 1
ATOM 2437 C CA . ILE B 1 174 ? 23.647 -0.827 -28.537 1.00 33.54 152 ILE B CA 1
ATOM 2438 C C . ILE B 1 174 ? 23.612 0.712 -28.540 1.00 33.01 152 ILE B C 1
ATOM 2439 O O . ILE B 1 174 ? 22.528 1.259 -28.281 1.00 34.36 152 ILE B O 1
ATOM 2444 N N . LEU B 1 175 ? 24.725 1.392 -28.843 1.00 34.92 153 LEU B N 1
ATOM 2445 C CA . LEU B 1 175 ? 24.771 2.883 -28.927 1.00 37.83 153 LEU B CA 1
ATOM 2446 C C . LEU B 1 175 ? 24.356 3.372 -30.325 1.00 36.89 153 LEU B C 1
ATOM 2447 O O . LEU B 1 175 ? 24.312 4.608 -30.524 1.00 38.33 153 LEU B O 1
ATOM 2452 N N . GLU B 1 176 ? 24.041 2.462 -31.252 1.00 35.94 154 GLU B N 1
ATOM 2453 C CA . GLU B 1 176 ? 23.484 2.810 -32.588 1.00 38.16 154 GLU B CA 1
ATOM 2454 C C . GLU B 1 176 ? 21.955 2.799 -32.505 1.00 35.07 154 GLU B C 1
ATOM 2455 O O . GLU B 1 176 ? 21.417 1.989 -31.732 1.00 35.61 154 GLU B O 1
ATOM 2461 N N . GLU B 1 177 ? 21.287 3.667 -33.269 1.00 35.19 155 GLU B N 1
ATOM 2462 C CA . GLU B 1 177 ? 19.813 3.628 -33.454 1.00 35.35 155 GLU B CA 1
ATOM 2463 C C . GLU B 1 177 ? 19.464 2.420 -34.318 1.00 34.66 155 GLU B C 1
ATOM 2464 O O . GLU B 1 177 ? 20.312 1.920 -35.056 1.00 33.69 155 GLU B O 1
ATOM 2470 N N . PRO B 1 178 ? 18.205 1.930 -34.275 1.00 35.31 156 PRO B N 1
ATOM 2471 C CA . PRO B 1 178 ? 17.752 0.908 -35.216 1.00 34.45 156 PRO B CA 1
ATOM 2472 C C . PRO B 1 178 ? 17.804 1.442 -36.656 1.00 32.93 156 PRO B C 1
ATOM 2473 O O . PRO B 1 178 ? 17.851 2.652 -36.842 1.00 32.23 156 PRO B O 1
ATOM 2477 N N . ASN B 1 179 ? 17.809 0.530 -37.628 1.00 32.70 157 ASN B N 1
ATOM 2478 C CA . ASN B 1 179 ? 17.796 0.843 -39.081 1.00 34.66 157 ASN B CA 1
ATOM 2479 C C . ASN B 1 179 ? 16.351 1.170 -39.478 1.00 34.19 157 ASN B C 1
ATOM 2480 O O . ASN B 1 179 ? 15.594 0.233 -39.790 1.00 35.99 157 ASN B O 1
ATOM 2485 N N . TYR B 1 180 ? 15.980 2.454 -39.445 1.00 34.41 158 TYR B N 1
ATOM 2486 C CA . TYR B 1 180 ? 14.601 2.935 -39.726 1.00 37.17 158 TYR B CA 1
ATOM 2487 C C . TYR B 1 180 ? 14.277 2.776 -41.218 1.00 36.33 158 TYR B C 1
ATOM 2488 O O . TYR B 1 180 ? 13.094 2.571 -41.535 1.00 38.41 158 TYR B O 1
ATOM 2497 N N . GLU B 1 181 ? 15.282 2.876 -42.097 1.00 38.83 159 GLU B N 1
ATOM 2498 C CA . GLU B 1 181 ? 15.115 2.739 -43.572 1.00 39.94 159 GLU B CA 1
ATOM 2499 C C . GLU B 1 181 ? 14.655 1.313 -43.902 1.00 40.37 159 GLU B C 1
ATOM 2500 O O . GLU B 1 181 ? 13.670 1.165 -44.652 1.00 40.86 159 GLU B O 1
ATOM 2506 N N . ALA B 1 182 ? 15.351 0.307 -43.367 1.00 37.94 160 ALA B N 1
ATOM 2507 C CA . ALA B 1 182 ? 15.034 -1.128 -43.556 1.00 38.35 160 ALA B CA 1
ATOM 2508 C C . ALA B 1 182 ? 13.619 -1.407 -43.035 1.00 39.16 160 ALA B C 1
ATOM 2509 O O . ALA B 1 182 ? 12.865 -2.125 -43.713 1.00 39.41 160 ALA B O 1
ATOM 2511 N N . LEU B 1 183 ? 13.278 -0.844 -41.874 1.00 41.02 161 LEU B N 1
ATOM 2512 C CA . LEU B 1 183 ? 11.942 -0.974 -41.233 1.00 44.67 161 LEU B CA 1
ATOM 2513 C C . LEU B 1 183 ? 10.870 -0.380 -42.154 1.00 49.02 161 LEU B C 1
ATOM 2514 O O . LEU B 1 183 ? 9.826 -1.033 -42.339 1.00 51.38 161 LEU B O 1
ATOM 2519 N N . LEU B 1 184 ? 11.130 0.812 -42.701 1.00 52.13 162 LEU B N 1
ATOM 2520 C CA . LEU B 1 184 ? 10.192 1.572 -43.574 1.00 56.25 162 LEU B CA 1
ATOM 2521 C C . LEU B 1 184 ? 9.853 0.739 -44.818 1.00 54.38 162 LEU B C 1
ATOM 2522 O O . LEU B 1 184 ? 8.667 0.716 -45.203 1.00 55.18 162 LEU B O 1
ATOM 2527 N N . LYS B 1 185 ? 10.860 0.091 -45.413 1.00 51.53 163 LYS B N 1
ATOM 2528 C CA . LYS B 1 185 ? 10.731 -0.786 -46.611 1.00 51.42 163 LYS B CA 1
ATOM 2529 C C . LYS B 1 185 ? 9.697 -1.887 -46.334 1.00 47.89 163 LYS B C 1
ATOM 2530 O O . LYS B 1 185 ? 8.892 -2.183 -47.233 1.00 46.68 163 LYS B O 1
ATOM 2536 N N . VAL B 1 186 ? 9.722 -2.467 -45.129 1.00 47.51 164 VAL B N 1
ATOM 2537 C CA . VAL B 1 186 ? 8.839 -3.598 -44.710 1.00 46.21 164 VAL B CA 1
ATOM 2538 C C . VAL B 1 186 ? 7.391 -3.103 -44.598 1.00 45.14 164 VAL B C 1
ATOM 2539 O O . VAL B 1 186 ? 6.476 -3.883 -44.935 1.00 44.72 164 VAL B O 1
ATOM 2543 N N . LEU B 1 187 ? 7.198 -1.862 -44.140 1.00 44.26 165 LEU B N 1
ATOM 2544 C CA . LEU B 1 187 ? 5.865 -1.233 -43.931 1.00 43.92 165 LEU B CA 1
ATOM 2545 C C . LEU B 1 187 ? 5.433 -0.516 -45.215 1.00 47.94 165 LEU B C 1
ATOM 2546 O O . LEU B 1 187 ? 4.276 -0.113 -45.335 1.00 52.10 165 LEU B O 1
#

Solvent-accessible surface area: 14606 Å² total; per-residue (Å²): 119,128,0,42,40,162,176,55,84,0,97,39,73,34,126,89,12,132,92,54,37,118,0,38,72,9,99,2,0,30,50,121,27,106,70,25,70,1,20,94,162,91,26,133,21,9,1,2,0,0,0,10,5,1,33,26,95,30,5,30,97,0,0,74,41,1,12,118,22,38,56,155,45,118,66,8,18,7,3,0,0,0,4,1,2,1,52,5,2,40,97,21,6,48,87,72,52,8,180,98,14,52,23,3,0,1,21,15,94,44,16,0,0,64,39,1,8,0,20,1,0,169,23,30,9,36,8,0,0,0,5,0,1,0,0,0,34,108,165,4,41,1,59,36,70,39,15,6,96,51,3,84,100,67,6,79,42,147,31,2,63,173,39,5,208,126,124,0,44,38,162,175,57,76,0,115,34,71,43,142,85,11,126,86,56,34,137,2,44,75,8,94,1,0,30,52,122,28,108,67,25,71,2,39,96,185,86,30,158,23,11,1,2,0,0,0,12,4,3,31,29,92,26,5,31,90,0,0,80,28,1,23,83,13,36,55,128,57,119,70,11,18,7,4,2,0,0,7,1,2,2,51,5,4,34,100,27,2,42,89,76,48,4,152,97,10,51,27,3,0,2,14,21,88,61,17,0,0,79,36,1,6,0,12,1,0,186,23,31,9,38,9,0,0,0,4,0,1,0,0,0,31,110,147,7,40,1,62,34,63,38,15,8,100,56,3,84,102,70,6,74,42,134,32,2,89,188,41,45

B-factor: mean 37.92, std 11.86, range [19.54, 83.38]

InterPro domains:
  IPR002065 Thiol peroxidase Tpx [MF_00269] (3-166)
  IPR002065 Thiol peroxidase Tpx [NF001808] (1-166)
  IPR002065 Thiol peroxidase Tpx [cd03014] (19-164)
  IPR013740 Redoxin [PF08534] (19-162)
  IPR013766 Thioredoxin domain [PS51352] (18-166)
  IPR018219 Thiol peroxidase conserved site [PS01265] (83-94)
  IPR036249 Thioredoxin-like superfamily [SSF52833] (1-163)
  IPR050455 Thiol Peroxidase Tpx Subfamily [PTHR43110] (2-166)

Nearest PDB structures (foldseek):
  4af2-assembly1_A  TM=9.410E-01  e=2.523E-19  Escherichia coli
  2yjh-assembly1_A-2  TM=9.387E-01  e=2.664E-18  Yersinia pseudotuberculosis
  3hvx-assembly1_A-2  TM=9.028E-01  e=2.639E-17  Escherichia coli K-12
  1q98-assembly1_B  TM=8.829E-01  e=2.045E-17  Haemophilus influenzae
  2xpe-assembly1_A  TM=8.827E-01  e=6.860E-17  Yersinia pseudotuberculosis YPIII

GO terms:
  GO:0140824 thioredoxin-dependent peroxiredoxin activity (F, EXP)

Organism: Helicobacter pylori (strain ATCC 700392 / 26695) (NCBI:txid85962)

Secondary structure (DSSP, 8-state):
-EEEETTEEEEEES----TTSBPPP-EEE-TTS-EEES--SS-SEEEEEE-S-TTSHHHHHHHHHHHHHHHH-TTEEEEEEESS-HHHHHHHHHHHT--SSEEEE-TTT-HHHHHHT-EE-SSTTTTSBPSEEEEE-TTSBEEEEEE-SBTTSPP-HHHHHHHH-/-EEEETTEEEEEESPPP-TTSBPPP-EEE-TTS-EEES--SS-SEEEEEE-S-TTSHHHHHHHHHHHHHHHH-TTEEEEEEESS-HHHHHHHHHHHT--SSEEEE-TTT-HHHHHHT-EE-SSTTTTSBPSEEEEE-TTSBEEEEEE-SBTTSPP-HHHHHHH-

Foldseek 3Di:
DWADEVVDIWFFAADAADFQDQQDWDWWAALVRDTDTQDDAQAFKEKEWEAQDCVDPLNVVQLVVQLVVVVVDVSYHYEYEKQPPNNVVCVSCVVSVSDRHNYTYCNPPVRCSNRNRQQTPDDPSHRIGAGKMFMAGNSRGTNDIDRDRYSSDHDPVVVVVVVVD/DWADEPVDIWFFAADAADFQDQQDWDWWAALVRDTDTQDDADAFKEKEWEAQDCVDPLNVVQLVVLLVVCVVCVSYHYEYEKQPPSNVVCVSCVVVVSPSYHYTYCNPPVRCSNRNRQQTPDDPSHRIGAGKMFMAGNSNGTNDIDRDRYSSDHDPVVVVVVVD